Protein AF-A0A0C2XJ11-F1 (afdb_monomer_lite)

Sequence (261 aa):
MFVLVWTLRSESWTDGTLGTRPSSEWASGCLRVHFLDQLTPIWMLFREDESNPVFITCTKLDPNQKLKTRWEDFVDFGDSRPDLLLRKDPSLMLYAMMRAVIQDLRFTASQKHRDMTAAYNLAMSKPSQKSLQYFYELQQSLIRIKLDTTSLRDAATNLIIFVDGMQKEASIIGKEPLISDDTQYMLKDQIGLITLLFEELPEVTRQAEAVANLAFNSLSFNTNNLLRLLAVLTMASVPLTIATGVLGVNYFSGDVVTGAT

Secondary structure (DSSP, 8-state):
---------GGGS-SS---SS-EEEEE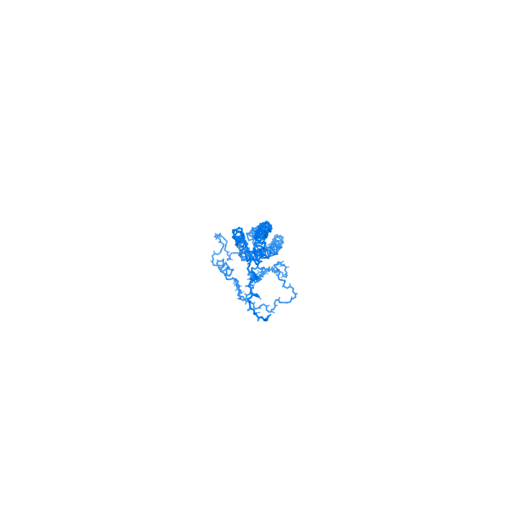TTEEEEEEEETTEEEEEEEE--SS--EEEEEE-SS--HHHHHHHHHHHHH--SSTT--TTT-TTHHHHHHHHHHHHHHHHHHHHHHHHHHHHHHHHHHS--HHHHHHHHHHHHHHHHHHHHHHHHHHHHHHHHHHHHHHHHHHHHHTPPPSS-HHHHHHHHHHHHHHHHHHHHHHHHHHHHHHHHHHHHHHHHHHHHHHHHHHHHHHHHHHHHHHHHHHHHS-S-SS-------

Structure (mmCIF, N/CA/C/O backbone):
data_AF-A0A0C2XJ11-F1
#
_entry.id   AF-A0A0C2XJ11-F1
#
loop_
_atom_site.group_PDB
_atom_site.id
_atom_site.type_symbol
_atom_site.label_atom_id
_atom_site.label_alt_id
_atom_site.label_comp_id
_atom_site.label_asym_id
_atom_site.label_entity_id
_atom_site.label_seq_id
_atom_site.pdbx_PDB_ins_code
_atom_site.Cartn_x
_atom_site.Cartn_y
_atom_site.Cartn_z
_atom_site.occupancy
_atom_site.B_iso_or_equiv
_atom_site.auth_seq_id
_atom_site.auth_comp_id
_atom_site.auth_asym_id
_atom_site.auth_atom_id
_atom_site.pdbx_PDB_model_num
ATOM 1 N N . MET A 1 1 ? -24.948 -10.980 19.504 1.00 31.66 1 MET A N 1
ATOM 2 C CA . MET A 1 1 ? -25.174 -11.684 18.215 1.00 31.66 1 MET A CA 1
ATOM 3 C C . MET A 1 1 ? -24.538 -10.828 17.132 1.00 31.66 1 MET A C 1
ATOM 5 O O . MET A 1 1 ? -25.002 -9.717 16.937 1.00 31.66 1 MET A O 1
ATOM 9 N N . PHE A 1 2 ? -23.440 -11.267 16.511 1.00 39.34 2 PHE A N 1
ATOM 10 C CA . PHE A 1 2 ? -22.738 -10.461 15.504 1.00 39.34 2 PHE A CA 1
ATOM 11 C C . PHE A 1 2 ? -23.373 -10.693 14.139 1.00 39.34 2 PHE A C 1
ATOM 13 O O . PHE A 1 2 ? -23.268 -11.785 13.584 1.00 39.34 2 PHE A O 1
ATOM 20 N N . VAL A 1 3 ? -24.080 -9.691 13.622 1.00 33.81 3 VAL A N 1
ATOM 21 C CA . VAL A 1 3 ? -24.628 -9.757 12.268 1.00 33.81 3 VAL A CA 1
ATOM 22 C C . VAL A 1 3 ? -23.559 -9.250 11.311 1.00 33.81 3 VAL A C 1
ATOM 24 O O . VAL A 1 3 ? -23.356 -8.050 11.156 1.00 33.81 3 VAL A O 1
ATOM 27 N N . LEU A 1 4 ? -22.869 -10.191 10.677 1.00 42.53 4 LEU A N 1
ATOM 28 C CA . LEU A 1 4 ? -21.951 -9.928 9.579 1.00 42.53 4 LEU A CA 1
ATOM 29 C C . LEU A 1 4 ? -22.802 -9.726 8.313 1.00 42.53 4 LEU A C 1
ATOM 31 O O . LEU A 1 4 ? -23.098 -10.679 7.595 1.00 42.53 4 LEU A O 1
ATOM 35 N N . VAL A 1 5 ? -23.299 -8.506 8.079 1.00 39.00 5 VAL A N 1
ATOM 36 C CA . VAL A 1 5 ? -24.048 -8.208 6.845 1.00 39.00 5 VAL A CA 1
ATOM 37 C C . VAL A 1 5 ? -23.057 -7.932 5.729 1.00 39.00 5 VAL A C 1
ATOM 39 O O . VAL A 1 5 ? -22.507 -6.842 5.612 1.00 39.00 5 VAL A O 1
ATOM 42 N N . TRP A 1 6 ? -22.850 -8.953 4.908 1.00 47.38 6 TRP A N 1
ATOM 43 C CA . TRP A 1 6 ? -22.088 -8.878 3.675 1.00 47.38 6 TRP A CA 1
ATOM 44 C C . TRP A 1 6 ? -22.954 -8.296 2.548 1.00 47.38 6 TRP A C 1
ATOM 46 O O . TRP A 1 6 ? -24.022 -8.821 2.235 1.00 47.38 6 TRP A O 1
ATOM 56 N N . THR A 1 7 ? -22.440 -7.254 1.885 1.00 40.09 7 THR A N 1
ATOM 57 C CA . THR A 1 7 ? -22.963 -6.630 0.648 1.00 40.09 7 THR A CA 1
ATOM 58 C C . THR A 1 7 ? -24.349 -5.975 0.741 1.00 40.09 7 THR A C 1
ATOM 60 O O . THR A 1 7 ? -25.361 -6.516 0.304 1.00 40.09 7 THR A O 1
ATOM 63 N N . LEU A 1 8 ? -24.376 -4.721 1.203 1.00 37.34 8 LEU A N 1
ATOM 64 C CA . LEU A 1 8 ? -25.447 -3.782 0.857 1.00 37.34 8 LEU A CA 1
ATOM 65 C C . LEU A 1 8 ? -25.101 -3.066 -0.455 1.00 37.34 8 LEU A C 1
ATOM 67 O O . LEU A 1 8 ? -24.022 -2.494 -0.607 1.00 37.34 8 LEU A O 1
ATOM 71 N N . ARG A 1 9 ? -26.037 -3.102 -1.408 1.00 40.06 9 ARG A N 1
ATOM 72 C CA . ARG A 1 9 ? -25.992 -2.342 -2.665 1.00 40.06 9 ARG A CA 1
ATOM 73 C C . ARG A 1 9 ? -25.842 -0.855 -2.314 1.00 40.06 9 ARG A C 1
ATOM 75 O O . ARG A 1 9 ? -26.703 -0.303 -1.637 1.00 40.06 9 ARG A O 1
ATOM 82 N N . SER A 1 10 ? -24.749 -0.217 -2.736 1.00 41.53 10 SER A N 1
ATOM 83 C CA . SER A 1 10 ? -24.335 1.122 -2.274 1.00 41.53 10 SER A CA 1
ATOM 84 C C . SER A 1 10 ? -25.201 2.291 -2.779 1.00 41.53 10 SER A C 1
ATOM 86 O O . SER A 1 10 ? -24.744 3.431 -2.765 1.00 41.53 10 SER A O 1
ATOM 88 N N . GLU A 1 11 ? -26.419 2.038 -3.259 1.00 39.28 11 GLU A N 1
ATOM 89 C CA . GLU A 1 11 ? -27.252 3.043 -3.937 1.00 39.28 11 GLU A CA 1
ATOM 90 C C . GLU A 1 11 ? -27.810 4.116 -2.982 1.00 39.28 11 GLU A C 1
ATOM 92 O O . GLU A 1 11 ? -28.222 5.169 -3.447 1.00 39.28 11 GLU A O 1
ATOM 97 N N . SER A 1 12 ? -27.782 3.904 -1.658 1.00 40.25 12 SER A N 1
ATOM 98 C CA . SER A 1 12 ? -28.344 4.848 -0.673 1.00 40.25 12 SER A CA 1
ATOM 99 C C . SER A 1 12 ? -27.316 5.584 0.197 1.00 40.25 12 SER A C 1
ATOM 101 O O . SER A 1 12 ? -27.707 6.359 1.061 1.00 40.25 12 SER A O 1
ATOM 103 N N . TRP A 1 13 ? -26.013 5.343 0.014 1.00 45.72 13 TRP A N 1
ATOM 104 C CA . TRP A 1 13 ? -24.952 6.030 0.774 1.00 45.72 13 TRP A CA 1
ATOM 105 C C . TRP A 1 13 ? -24.371 7.235 0.016 1.00 45.72 13 TRP A C 1
ATOM 107 O O . TRP A 1 13 ? -23.400 7.835 0.453 1.00 45.72 13 TRP A O 1
ATOM 117 N N . THR A 1 14 ? -24.942 7.607 -1.131 1.00 43.88 14 THR A N 1
ATOM 118 C CA . THR A 1 14 ? -24.385 8.614 -2.050 1.00 43.88 14 THR A CA 1
ATOM 119 C C . THR A 1 14 ? -24.869 10.045 -1.816 1.00 43.88 14 THR A C 1
ATOM 121 O O . THR A 1 14 ? -24.633 10.897 -2.672 1.00 43.88 14 THR A O 1
ATOM 124 N N . ASP A 1 15 ? -25.500 10.351 -0.681 1.00 39.84 15 ASP A N 1
ATOM 125 C CA . ASP A 1 15 ? -25.832 11.738 -0.344 1.00 39.84 15 ASP A CA 1
ATOM 126 C C . ASP A 1 15 ? -24.565 12.505 0.077 1.00 39.84 15 ASP A C 1
ATOM 128 O O . ASP A 1 15 ? -24.207 12.634 1.245 1.00 39.84 15 ASP A O 1
ATOM 132 N N . GLY A 1 16 ? -23.862 13.020 -0.934 1.00 40.09 16 GLY A N 1
ATOM 133 C CA . GLY A 1 16 ? -23.214 14.328 -0.872 1.00 40.09 16 GLY A CA 1
ATOM 134 C C . GLY A 1 16 ? -21.688 14.375 -0.862 1.00 40.09 16 GLY A C 1
ATOM 135 O O . GLY A 1 16 ? -21.137 15.256 -1.517 1.00 40.09 16 GLY A O 1
ATOM 136 N N . THR A 1 17 ? -20.973 13.496 -0.153 1.00 42.47 17 THR A N 1
ATOM 137 C CA . THR A 1 17 ? -19.532 13.747 0.118 1.00 42.47 17 THR A CA 1
ATOM 138 C C . THR A 1 17 ? -18.658 12.511 0.365 1.00 42.47 17 THR A C 1
ATOM 140 O O . THR A 1 17 ? -17.547 12.655 0.877 1.00 42.47 17 THR A O 1
ATOM 143 N N . LEU A 1 18 ? -19.086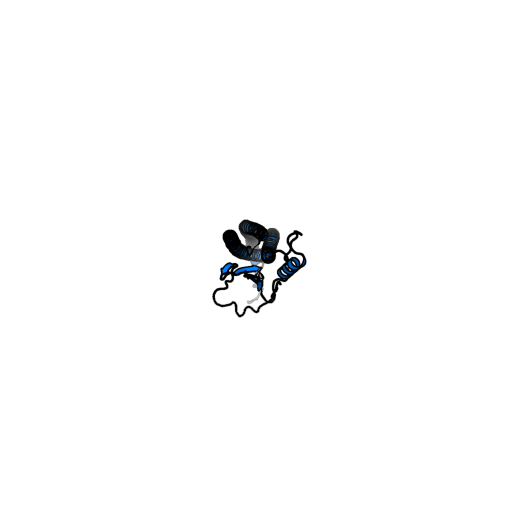 11.294 0.006 1.00 45.09 18 LEU A N 1
ATOM 144 C CA . LEU A 1 18 ? -18.277 10.088 0.244 1.00 45.09 18 LEU A CA 1
ATOM 145 C C . LEU A 1 18 ? -17.073 10.025 -0.707 1.00 45.09 18 LEU A C 1
ATOM 147 O O . LEU A 1 18 ? -17.123 9.535 -1.834 1.00 45.09 18 LEU A O 1
ATOM 151 N N . GLY A 1 19 ? -15.995 10.636 -0.217 1.00 52.53 19 GLY A N 1
ATOM 152 C CA . GLY A 1 19 ? -14.760 10.908 -0.918 1.00 52.53 19 GLY A CA 1
ATOM 153 C C . GLY A 1 19 ? -14.051 9.646 -1.378 1.00 52.53 19 GLY A C 1
ATOM 154 O O . GLY A 1 19 ? -13.981 8.638 -0.687 1.00 52.53 19 GLY A O 1
ATOM 155 N N . THR A 1 20 ? -13.407 9.756 -2.532 1.00 65.31 20 THR A N 1
ATOM 156 C CA . THR A 1 20 ? -12.492 8.762 -3.108 1.00 65.31 20 THR A CA 1
ATOM 157 C C . THR A 1 20 ? -11.235 8.511 -2.261 1.00 65.31 20 THR A C 1
ATOM 159 O O . THR A 1 20 ? -10.321 7.829 -2.717 1.00 65.31 20 THR A O 1
ATOM 162 N N . ARG A 1 21 ? -11.137 9.105 -1.066 1.00 77.88 21 ARG A N 1
ATOM 163 C CA . ARG A 1 21 ? -9.963 9.070 -0.195 1.00 77.88 21 ARG A CA 1
ATOM 164 C C . ARG A 1 21 ? -10.299 8.358 1.114 1.00 77.88 21 ARG A C 1
ATOM 166 O O . ARG A 1 21 ? -11.391 8.578 1.640 1.00 77.88 21 ARG A O 1
ATOM 173 N N . PRO A 1 22 ? -9.368 7.552 1.648 1.00 86.12 22 PRO A N 1
ATOM 174 C CA . PRO A 1 22 ? -9.466 7.044 3.003 1.00 86.12 22 PRO A CA 1
ATOM 175 C C . PRO A 1 22 ? -9.772 8.157 4.013 1.00 86.12 22 PRO A C 1
ATOM 177 O O . PRO A 1 22 ? -9.181 9.236 3.949 1.00 86.12 22 PRO A O 1
ATOM 180 N N . SER A 1 23 ? -10.694 7.900 4.932 1.00 88.88 23 SER A N 1
ATOM 181 C CA . SER A 1 23 ? -11.091 8.825 5.990 1.00 88.88 23 SER A CA 1
ATOM 182 C C . SER A 1 23 ? -11.624 8.068 7.203 1.00 88.88 23 SER A C 1
ATOM 184 O O . SER A 1 23 ? -12.035 6.914 7.121 1.00 88.88 23 SER A O 1
ATOM 186 N N . SER A 1 24 ? -11.629 8.732 8.349 1.00 89.00 24 SER A N 1
ATOM 187 C CA . SER A 1 24 ? -12.303 8.263 9.555 1.00 89.00 24 SER A CA 1
ATOM 188 C C . SER A 1 24 ? -13.081 9.433 10.133 1.00 89.00 24 SER A C 1
ATOM 190 O O . SER A 1 24 ? -12.542 10.539 10.200 1.00 89.00 24 SER A O 1
ATOM 192 N N . GLU A 1 25 ? -14.315 9.201 10.554 1.00 88.69 25 GLU A N 1
ATOM 193 C CA . GLU A 1 25 ? -15.166 10.205 11.179 1.00 88.69 25 GLU A CA 1
ATOM 194 C C . GLU A 1 25 ? -15.918 9.596 12.365 1.00 88.69 25 GLU A C 1
ATOM 196 O O . GLU A 1 25 ? -16.345 8.439 12.333 1.00 88.69 25 GLU A O 1
ATOM 201 N N . TRP A 1 26 ? -16.087 10.390 13.417 1.00 83.94 26 TRP A N 1
ATOM 202 C CA . TRP A 1 26 ? -16.996 10.080 14.512 1.00 83.94 26 TRP A CA 1
ATOM 203 C C . TRP A 1 26 ? -18.251 10.932 14.348 1.00 83.94 26 TRP A C 1
ATOM 205 O O . TRP A 1 26 ? -18.180 12.161 14.394 1.00 83.94 26 TRP A O 1
ATOM 215 N N . ALA A 1 27 ? -19.396 10.292 14.118 1.00 82.94 27 ALA A N 1
ATOM 216 C CA . ALA A 1 27 ? -20.655 10.986 13.876 1.00 82.94 27 ALA A CA 1
ATOM 217 C C . ALA A 1 27 ? -21.833 10.205 14.464 1.00 82.94 27 ALA A C 1
ATOM 219 O O . ALA A 1 27 ? -21.989 9.011 14.211 1.00 82.94 27 ALA A O 1
ATOM 220 N N . SER A 1 28 ? -22.693 10.895 15.219 1.00 80.50 28 SER A N 1
ATOM 221 C CA . SER A 1 28 ? -23.949 10.337 15.749 1.00 80.50 28 SER A CA 1
ATOM 222 C C . SER A 1 28 ? -23.766 9.042 16.564 1.00 80.50 28 SER A C 1
ATOM 224 O O . SER A 1 28 ? -24.539 8.099 16.405 1.00 80.50 28 SER A O 1
ATOM 226 N N . GLY A 1 29 ? -22.721 8.972 17.399 1.00 78.56 29 GLY A N 1
ATOM 227 C CA . GLY A 1 29 ? -22.408 7.781 18.209 1.00 78.56 29 GLY A CA 1
ATOM 228 C C . GLY A 1 29 ? -21.921 6.576 17.394 1.00 78.56 29 GLY A C 1
ATOM 229 O O . GLY A 1 29 ? -21.967 5.440 17.862 1.00 78.56 29 GLY A O 1
ATOM 230 N N . CYS A 1 30 ? -21.509 6.806 16.145 1.00 84.06 30 CYS A N 1
ATOM 231 C CA . CYS A 1 30 ? -20.959 5.790 15.262 1.00 84.06 30 CYS A CA 1
ATOM 232 C C . CYS A 1 30 ? -19.562 6.204 14.805 1.00 84.06 30 CYS A C 1
ATOM 234 O O . CYS A 1 30 ? -19.360 7.312 14.297 1.00 84.06 30 CYS A O 1
ATOM 236 N N . LEU A 1 31 ? -18.622 5.269 14.897 1.00 87.25 31 LEU A N 1
ATOM 237 C CA . LEU A 1 31 ? -17.345 5.363 14.215 1.00 87.25 31 LEU A CA 1
ATOM 238 C C . LEU A 1 31 ? -17.537 4.902 12.773 1.00 87.25 31 LEU A C 1
ATOM 240 O O . LEU A 1 31 ? -17.925 3.761 12.521 1.00 87.25 31 LEU A O 1
ATOM 244 N N . ARG A 1 32 ? -17.255 5.781 11.819 1.00 89.56 32 ARG A N 1
ATOM 245 C CA . ARG A 1 32 ? -17.289 5.460 10.394 1.00 89.56 32 ARG A CA 1
ATOM 246 C C . ARG A 1 32 ? -15.876 5.545 9.853 1.00 89.56 32 ARG A C 1
ATOM 248 O O . ARG A 1 32 ? -15.188 6.550 10.019 1.00 89.56 32 ARG A O 1
ATOM 255 N N . VAL A 1 33 ? -15.438 4.479 9.208 1.00 88.94 33 VAL A N 1
ATOM 256 C CA . VAL A 1 33 ? -14.100 4.366 8.643 1.00 88.94 33 VAL A CA 1
ATOM 257 C C . VAL A 1 33 ? -14.235 3.980 7.184 1.00 88.94 33 VAL A C 1
ATOM 259 O O . VAL A 1 33 ? -14.909 3.014 6.841 1.00 88.94 33 VAL A O 1
ATOM 262 N N . HIS A 1 34 ? -13.589 4.743 6.320 1.00 89.56 34 HIS A N 1
ATOM 263 C CA . HIS A 1 34 ? -13.481 4.472 4.903 1.00 89.56 34 HIS A CA 1
ATOM 264 C C . HIS A 1 34 ? -12.013 4.234 4.571 1.00 89.56 34 HIS A C 1
ATOM 266 O O . HIS A 1 34 ? -11.185 5.122 4.753 1.00 89.56 34 HIS A O 1
ATOM 272 N N . PHE A 1 35 ? -11.684 3.049 4.069 1.00 89.00 35 PHE A N 1
ATOM 273 C CA . PHE A 1 35 ? -10.351 2.705 3.581 1.00 89.00 35 PHE A CA 1
ATOM 274 C C . PHE A 1 35 ? -10.404 2.271 2.118 1.00 89.00 35 PHE A C 1
ATOM 276 O O . PHE A 1 35 ? -11.462 1.971 1.567 1.00 89.00 35 PHE A O 1
ATOM 283 N N . LEU A 1 36 ? -9.230 2.238 1.493 1.00 86.44 36 LEU A N 1
ATOM 284 C CA . LEU A 1 36 ? -9.054 1.801 0.117 1.00 86.44 36 LEU A CA 1
ATOM 285 C C . LEU A 1 36 ? -7.985 0.704 0.076 1.00 86.44 36 LEU A C 1
ATOM 287 O O . LEU A 1 36 ? -6.849 0.950 0.475 1.00 86.44 36 LEU A O 1
ATOM 291 N N . ASP A 1 37 ? -8.332 -0.474 -0.441 1.00 83.19 37 ASP A N 1
ATOM 292 C CA . ASP A 1 37 ? -7.368 -1.525 -0.791 1.00 83.19 37 ASP A CA 1
ATOM 293 C C . ASP A 1 37 ? -7.301 -1.680 -2.310 1.00 83.19 37 ASP A C 1
ATOM 295 O O . ASP A 1 37 ? -8.217 -2.223 -2.925 1.00 83.19 37 ASP A O 1
ATOM 299 N N . GLN A 1 38 ? -6.231 -1.180 -2.933 1.00 77.12 38 GLN A N 1
ATOM 300 C CA . GLN A 1 38 ? -5.970 -1.360 -4.371 1.00 77.12 38 GLN A CA 1
ATOM 301 C C . GLN A 1 38 ? -7.190 -1.045 -5.262 1.00 77.12 38 GLN A C 1
ATOM 303 O O . GLN A 1 38 ? -7.506 -1.797 -6.180 1.00 77.12 38 GLN A O 1
ATOM 308 N N . LEU A 1 39 ? -7.869 0.084 -5.004 1.00 78.44 39 LEU A N 1
ATOM 309 C CA . LEU A 1 39 ? -9.120 0.534 -5.656 1.00 78.44 39 LEU A CA 1
ATOM 310 C C . LEU A 1 39 ? -10.415 -0.132 -5.201 1.00 78.44 39 LEU A C 1
ATOM 312 O O . LEU A 1 39 ? -11.482 0.223 -5.703 1.00 78.44 39 LEU A O 1
ATOM 316 N N . THR A 1 40 ? -10.346 -1.049 -4.248 1.00 82.88 40 THR A N 1
ATOM 317 C CA . THR A 1 40 ? -11.520 -1.586 -3.568 1.00 82.88 40 THR A CA 1
ATOM 318 C C . THR A 1 40 ? -11.844 -0.671 -2.390 1.00 82.88 40 THR A C 1
ATOM 320 O O . THR A 1 40 ? -11.084 -0.652 -1.418 1.00 82.88 40 THR A O 1
ATOM 323 N N . PRO A 1 41 ? -12.929 0.120 -2.452 1.00 84.75 41 PRO A N 1
ATOM 324 C CA . PRO A 1 41 ? -13.372 0.882 -1.300 1.00 84.75 41 PRO A CA 1
ATOM 325 C C . PRO A 1 41 ? -13.965 -0.059 -0.251 1.00 84.75 41 PRO A C 1
ATOM 327 O O . PRO A 1 41 ? -14.655 -1.037 -0.566 1.00 84.75 41 PRO A O 1
ATOM 330 N N . ILE A 1 42 ? -13.659 0.244 1.002 1.00 86.94 42 ILE A N 1
ATOM 331 C CA . ILE A 1 42 ? -14.083 -0.510 2.172 1.00 86.94 42 ILE A CA 1
ATOM 332 C C . ILE A 1 42 ? -14.661 0.496 3.152 1.00 86.94 42 ILE A C 1
ATOM 334 O O . ILE A 1 42 ? -13.960 1.400 3.605 1.00 86.94 42 ILE A O 1
ATOM 338 N N . TRP A 1 43 ? -15.928 0.321 3.496 1.00 87.38 43 TRP A N 1
ATOM 339 C CA . TRP A 1 43 ? -16.601 1.119 4.508 1.00 87.38 43 TRP A CA 1
ATOM 340 C C . TRP A 1 43 ? -16.870 0.248 5.720 1.00 87.38 43 TRP A C 1
ATOM 342 O O . TRP A 1 43 ? -17.415 -0.847 5.601 1.00 87.38 43 TRP A O 1
ATOM 352 N N . MET A 1 44 ? -16.490 0.742 6.885 1.00 88.19 44 MET A N 1
ATOM 353 C CA . MET A 1 44 ? -16.722 0.113 8.172 1.00 88.19 44 MET A CA 1
ATOM 354 C C . MET A 1 44 ? -17.518 1.087 9.025 1.00 88.19 44 MET A C 1
ATOM 356 O O . MET A 1 44 ? -17.165 2.261 9.141 1.00 88.19 44 MET A O 1
ATOM 360 N N . LEU A 1 45 ? -18.598 0.601 9.614 1.00 86.06 45 LEU A N 1
ATOM 361 C CA . LEU A 1 45 ? -19.397 1.344 10.570 1.00 86.06 45 LEU A CA 1
ATOM 362 C C . LEU A 1 45 ? -19.422 0.550 11.864 1.00 86.06 45 LEU A C 1
ATOM 364 O O . LEU A 1 45 ? -19.890 -0.587 11.891 1.00 86.06 45 LEU A O 1
ATOM 368 N N . PHE A 1 46 ? -18.918 1.161 12.927 1.00 85.06 46 PHE A N 1
ATOM 369 C CA . PHE A 1 46 ? -18.928 0.590 14.258 1.00 85.06 46 PHE A CA 1
ATOM 370 C C . PHE A 1 46 ? -19.788 1.462 15.161 1.00 85.06 46 PHE A C 1
ATOM 372 O O . PHE A 1 46 ? -19.452 2.613 15.446 1.00 85.06 46 PHE A O 1
ATOM 379 N N . ARG A 1 47 ? -20.951 0.931 15.534 1.00 83.44 47 ARG A N 1
ATOM 380 C CA . ARG A 1 47 ? -21.938 1.635 16.347 1.00 83.44 47 ARG A CA 1
ATOM 381 C C . ARG A 1 47 ? -21.919 1.099 17.765 1.00 83.44 47 ARG A C 1
ATOM 383 O O . ARG A 1 47 ? -22.019 -0.111 17.980 1.00 83.44 47 ARG A O 1
ATOM 390 N N . GLU A 1 48 ? -21.871 2.030 18.704 1.00 69.12 48 GLU A N 1
ATOM 391 C CA . GLU A 1 48 ? -22.140 1.755 20.103 1.00 69.12 48 GLU A CA 1
ATOM 392 C C . GLU A 1 48 ? -23.662 1.672 20.295 1.00 69.12 48 GLU A C 1
ATOM 394 O O . GLU A 1 48 ? -24.386 2.642 20.063 1.00 69.12 48 GLU A O 1
ATOM 399 N N . ASP A 1 49 ? -24.162 0.492 20.650 1.00 68.31 49 ASP A N 1
ATOM 400 C CA . ASP A 1 49 ? -25.538 0.301 21.109 1.00 68.31 49 ASP A CA 1
ATOM 401 C C . ASP A 1 49 ? -25.481 -0.270 22.527 1.00 68.31 49 ASP A C 1
ATOM 403 O O . ASP A 1 49 ? -24.610 -1.089 22.827 1.00 68.31 49 ASP A O 1
ATOM 407 N N . GLU A 1 50 ? -26.390 0.160 23.403 1.00 59.75 50 GLU A N 1
ATOM 408 C CA . GLU A 1 50 ? -26.340 -0.078 24.857 1.00 59.75 50 GLU A CA 1
ATOM 409 C C . GLU A 1 50 ? -26.389 -1.566 25.243 1.00 59.75 50 GLU A C 1
ATOM 411 O O . GLU A 1 50 ? -26.102 -1.922 26.383 1.00 59.75 50 GLU A O 1
ATOM 416 N N . SER A 1 51 ? -26.742 -2.447 24.303 1.00 62.12 51 SER A N 1
ATOM 417 C CA . SER A 1 51 ? -26.913 -3.881 24.556 1.00 62.12 51 SER A CA 1
ATOM 418 C C . SER A 1 51 ? -26.191 -4.814 23.577 1.00 62.12 51 SER A C 1
ATOM 420 O O . SER A 1 51 ? -25.986 -5.977 23.922 1.00 62.12 51 SER A O 1
ATOM 422 N N . ASN A 1 52 ? -25.782 -4.359 22.384 1.00 67.56 52 ASN A N 1
ATOM 423 C CA . ASN A 1 52 ? -24.997 -5.161 21.434 1.00 67.56 52 ASN A CA 1
ATOM 424 C C . ASN A 1 52 ? -24.206 -4.262 20.462 1.00 67.56 52 ASN A C 1
ATOM 426 O O . ASN A 1 52 ? -24.823 -3.657 19.586 1.00 67.56 52 ASN A O 1
ATOM 430 N N . PRO A 1 53 ? -22.863 -4.218 20.517 1.00 72.38 53 PRO A N 1
ATOM 431 C CA . PRO A 1 53 ? -22.084 -3.479 19.528 1.00 72.38 53 PRO A CA 1
ATOM 432 C C . PRO A 1 53 ? -22.306 -4.058 18.123 1.00 72.38 53 PRO A C 1
ATOM 434 O O . PRO A 1 53 ? -22.216 -5.273 17.913 1.00 72.38 53 PRO A O 1
ATOM 437 N N . VAL A 1 54 ? -22.593 -3.187 17.151 1.00 79.12 54 VAL A N 1
ATOM 438 C CA . VAL A 1 54 ? -22.833 -3.581 15.754 1.00 79.12 54 VAL A CA 1
ATOM 439 C C . VAL A 1 54 ? -21.674 -3.106 14.892 1.00 79.12 54 VAL A C 1
ATOM 441 O O . VAL A 1 54 ? -21.398 -1.909 14.806 1.00 79.12 54 VAL A O 1
ATOM 444 N N . PHE A 1 55 ? -21.021 -4.056 14.226 1.00 82.81 55 PHE A N 1
ATOM 445 C CA . PHE A 1 55 ? -19.961 -3.802 13.259 1.00 82.81 55 PHE A CA 1
ATOM 446 C C . PHE A 1 55 ? -20.453 -4.179 11.859 1.00 82.81 55 PHE A C 1
ATOM 448 O O . PHE A 1 55 ? -20.714 -5.349 11.581 1.00 82.81 55 PHE A O 1
ATOM 455 N N . ILE A 1 56 ? -20.616 -3.182 10.993 1.00 83.69 56 ILE A N 1
ATOM 456 C CA . ILE A 1 56 ? -21.099 -3.343 9.620 1.00 83.69 56 ILE A CA 1
ATOM 457 C C . ILE A 1 56 ? -19.952 -3.058 8.672 1.00 83.69 56 ILE A C 1
ATOM 459 O O . ILE A 1 56 ? -19.277 -2.036 8.807 1.00 83.69 56 ILE A O 1
ATOM 463 N N . THR A 1 57 ? -19.780 -3.919 7.672 1.00 82.56 57 THR A N 1
ATOM 464 C CA . THR A 1 57 ? -18.833 -3.675 6.591 1.00 82.56 57 THR A CA 1
ATOM 465 C C . THR A 1 57 ? -19.490 -3.721 5.235 1.00 82.56 57 THR A C 1
ATOM 467 O O . THR A 1 57 ? -20.253 -4.622 4.900 1.00 82.56 57 THR A O 1
ATOM 470 N N . CYS A 1 58 ? -19.162 -2.721 4.432 1.00 82.38 58 CYS A N 1
ATOM 471 C CA . CYS A 1 58 ? -19.593 -2.616 3.057 1.00 82.38 58 CYS A CA 1
ATOM 472 C C . CYS A 1 58 ? -18.351 -2.581 2.174 1.00 82.38 58 CYS A C 1
ATOM 474 O O . CYS A 1 58 ? -17.358 -1.917 2.469 1.00 82.38 58 CYS A O 1
ATOM 476 N N . THR A 1 59 ? -18.416 -3.291 1.062 1.00 81.44 59 THR A N 1
ATOM 477 C CA . THR A 1 59 ? -17.387 -3.290 0.029 1.00 81.44 59 THR A CA 1
ATOM 478 C C . THR A 1 59 ? -18.071 -3.393 -1.331 1.00 81.44 59 THR A C 1
ATOM 480 O O . THR A 1 59 ? -19.296 -3.523 -1.419 1.00 81.44 59 THR A O 1
ATOM 483 N N . LYS A 1 60 ? -17.295 -3.278 -2.407 1.00 78.56 60 LYS A N 1
ATOM 484 C CA . LYS A 1 60 ? -17.785 -3.516 -3.764 1.00 78.56 60 LYS A CA 1
ATOM 485 C C . LYS A 1 60 ? -18.249 -4.975 -3.904 1.00 78.56 60 LYS A C 1
ATOM 487 O O . LYS A 1 60 ? -17.783 -5.838 -3.174 1.00 78.56 60 LYS A O 1
ATOM 492 N N . LEU A 1 61 ? -19.144 -5.237 -4.863 1.00 66.69 61 LEU A N 1
ATOM 493 C CA . LEU A 1 61 ? -19.723 -6.566 -5.117 1.00 66.69 61 LEU A CA 1
ATOM 494 C C . LEU A 1 61 ? -18.656 -7.671 -5.269 1.00 66.69 61 LEU A C 1
ATOM 496 O O . LEU A 1 61 ? -18.847 -8.768 -4.759 1.00 66.69 61 LEU A O 1
ATOM 500 N N . ASP A 1 62 ? -17.525 -7.337 -5.898 1.00 72.00 62 ASP A N 1
ATOM 501 C CA . ASP A 1 62 ? -16.362 -8.212 -6.056 1.00 72.00 62 ASP A CA 1
ATOM 502 C C . ASP A 1 62 ? -15.139 -7.581 -5.367 1.00 72.00 62 ASP A C 1
ATOM 504 O O . ASP A 1 62 ? -14.392 -6.826 -6.005 1.00 72.00 62 ASP A O 1
ATOM 508 N N . PRO A 1 63 ? -14.939 -7.813 -4.057 1.00 75.88 63 PRO A N 1
ATOM 509 C CA . PRO A 1 63 ? -13.736 -7.362 -3.376 1.00 75.88 63 PRO A CA 1
ATOM 510 C C . PRO A 1 63 ? -12.518 -8.156 -3.857 1.00 75.88 63 PRO A C 1
ATOM 512 O O . PRO A 1 63 ? -12.630 -9.283 -4.343 1.00 75.88 63 PRO A O 1
ATOM 515 N N . ASN A 1 64 ? -11.329 -7.582 -3.673 1.00 79.00 64 ASN A N 1
ATOM 516 C CA . ASN A 1 64 ? -10.064 -8.282 -3.879 1.00 79.00 64 ASN A CA 1
ATOM 517 C C . ASN A 1 64 ? -10.087 -9.649 -3.164 1.00 79.00 64 ASN A C 1
ATOM 519 O O . ASN A 1 64 ? -10.258 -9.722 -1.947 1.00 79.00 64 ASN A O 1
ATOM 523 N N . GLN A 1 65 ? -9.912 -10.742 -3.913 1.00 82.94 65 GLN A N 1
ATOM 524 C CA . GLN A 1 65 ? -10.027 -12.099 -3.371 1.00 82.94 65 GLN A CA 1
ATOM 525 C C . GLN A 1 65 ? -9.026 -12.353 -2.235 1.00 82.94 65 GLN A C 1
ATOM 527 O O . GLN A 1 65 ? -9.356 -13.040 -1.275 1.00 82.94 65 GLN A O 1
ATOM 532 N N . LYS A 1 66 ? -7.834 -11.744 -2.296 1.00 84.44 66 LYS A N 1
ATOM 533 C CA . LYS A 1 66 ? -6.829 -11.846 -1.226 1.00 84.44 66 LYS A CA 1
ATOM 534 C C . LYS A 1 66 ? -7.303 -11.185 0.064 1.00 84.44 66 LYS A C 1
ATOM 536 O O . LYS A 1 66 ? -7.127 -11.756 1.137 1.00 84.44 66 LYS A O 1
ATOM 541 N N . LEU A 1 67 ? -7.917 -10.010 -0.058 1.00 83.44 67 LEU A N 1
ATOM 542 C CA . LEU A 1 67 ? -8.489 -9.275 1.063 1.00 83.44 67 LEU A CA 1
ATOM 543 C C . LEU A 1 67 ? -9.623 -10.083 1.704 1.00 83.44 67 LEU A C 1
ATOM 545 O O . LEU A 1 67 ? -9.631 -10.267 2.917 1.00 83.44 67 LEU A O 1
ATOM 549 N N . LYS A 1 68 ? -10.525 -10.624 0.873 1.00 83.62 68 LYS A N 1
ATOM 550 C CA . LYS A 1 68 ? -11.625 -11.489 1.312 1.00 83.62 68 LYS A CA 1
ATOM 551 C C . LYS A 1 68 ? -11.110 -12.682 2.117 1.00 83.62 68 LYS A C 1
ATOM 553 O O . LYS A 1 68 ? -11.530 -12.856 3.255 1.00 83.62 68 LYS A O 1
ATOM 558 N N . THR A 1 69 ? -10.175 -13.452 1.556 1.00 85.81 69 THR A N 1
ATOM 559 C CA . THR A 1 69 ? -9.619 -14.634 2.226 1.00 85.81 69 THR A CA 1
ATOM 560 C C . THR A 1 69 ? -8.958 -14.269 3.550 1.00 85.81 69 THR A C 1
ATOM 562 O O . THR A 1 69 ? -9.206 -14.935 4.540 1.00 85.81 69 THR A O 1
ATOM 565 N N . ARG A 1 70 ? -8.201 -13.166 3.628 1.00 84.25 70 ARG A N 1
ATOM 566 C CA . ARG A 1 70 ? -7.597 -12.738 4.902 1.00 84.25 70 ARG A CA 1
ATOM 567 C C . ARG A 1 70 ? -8.619 -12.369 5.970 1.00 84.25 70 ARG A C 1
ATOM 569 O O . ARG A 1 70 ? -8.353 -12.561 7.152 1.00 84.25 70 ARG A O 1
ATOM 576 N N . TRP A 1 71 ? -9.748 -11.787 5.578 1.00 85.56 71 TRP A N 1
ATOM 577 C CA . TRP A 1 71 ? -10.813 -11.463 6.522 1.00 85.56 71 TRP A CA 1
ATOM 578 C C . TRP A 1 71 ? -11.538 -12.716 6.997 1.00 85.56 71 TRP A C 1
ATOM 580 O O . TRP A 1 71 ? -11.785 -12.838 8.191 1.00 85.56 71 TRP A O 1
ATOM 590 N N . GLU A 1 72 ? -11.835 -13.645 6.088 1.00 84.06 72 GLU A N 1
ATOM 591 C CA . GLU A 1 72 ? -12.417 -14.950 6.422 1.00 84.06 72 GLU A CA 1
ATOM 592 C C . GLU A 1 72 ? -11.480 -15.741 7.346 1.00 84.06 72 GLU A C 1
ATOM 594 O O . GLU A 1 72 ? -11.900 -16.165 8.418 1.00 84.06 72 GLU A O 1
ATOM 599 N N . ASP A 1 73 ? -10.186 -15.802 7.021 1.00 84.00 73 ASP A N 1
ATOM 600 C CA . ASP A 1 73 ? -9.167 -16.437 7.858 1.00 84.00 73 ASP A CA 1
ATOM 601 C C . ASP A 1 73 ? -9.106 -15.802 9.256 1.00 84.00 73 ASP A C 1
ATOM 603 O O . ASP A 1 73 ? -8.990 -16.506 10.257 1.00 84.00 73 ASP A O 1
ATOM 607 N N . PHE A 1 74 ? -9.206 -14.473 9.361 1.00 84.44 74 PHE A N 1
ATOM 608 C CA . PHE A 1 74 ? -9.216 -13.808 10.665 1.00 84.44 74 PHE A CA 1
ATOM 609 C C . PHE A 1 74 ? -10.499 -14.095 11.456 1.00 84.44 74 PHE A C 1
ATOM 611 O O . PHE A 1 74 ? -10.450 -14.225 12.677 1.00 84.44 74 PHE A O 1
ATOM 618 N N . VAL A 1 75 ? -11.648 -14.205 10.785 1.00 82.12 75 VAL A N 1
ATOM 619 C CA . VAL A 1 75 ? -12.916 -14.586 11.425 1.00 82.12 75 VAL A CA 1
ATOM 620 C C . VAL A 1 75 ? -12.844 -16.015 11.967 1.00 82.12 75 VAL A C 1
ATOM 622 O O . VAL A 1 75 ? -13.293 -16.259 13.089 1.00 82.12 75 VAL A O 1
ATOM 625 N N . ASP A 1 76 ? -12.260 -16.930 11.195 1.00 78.88 76 ASP A N 1
ATOM 626 C CA . ASP A 1 76 ? -12.222 -18.358 11.510 1.00 78.88 76 ASP A CA 1
ATOM 627 C C . ASP A 1 76 ? -11.128 -18.716 12.524 1.00 78.88 76 ASP A C 1
ATOM 629 O O . ASP A 1 76 ? -11.366 -19.502 13.446 1.00 78.88 76 ASP A O 1
ATOM 633 N N . PHE A 1 77 ? -9.936 -18.129 12.384 1.00 77.75 77 PHE A N 1
ATOM 634 C CA . PHE A 1 77 ? -8.753 -18.486 13.174 1.00 77.75 77 PHE A CA 1
ATOM 635 C C . PHE A 1 77 ? -8.347 -17.428 14.206 1.00 77.75 77 PHE A C 1
ATOM 637 O O . PHE A 1 77 ? -7.575 -17.739 15.114 1.00 77.75 77 PHE A O 1
ATOM 644 N N . GLY A 1 78 ? -8.879 -16.207 14.118 1.00 76.50 78 GLY A N 1
ATOM 645 C CA . GLY A 1 78 ? -8.494 -15.094 14.986 1.00 76.50 78 GLY A CA 1
ATOM 646 C C . GLY A 1 78 ? -7.097 -14.547 14.685 1.00 76.50 78 GLY A C 1
ATOM 647 O O . GLY A 1 78 ? -6.527 -14.752 13.611 1.00 76.50 78 GLY A O 1
ATOM 648 N N . ASP A 1 79 ? -6.535 -13.814 15.648 1.00 76.56 79 ASP A N 1
ATOM 649 C CA . ASP A 1 79 ? -5.131 -13.403 15.587 1.00 76.56 79 ASP A CA 1
ATOM 650 C C . ASP A 1 79 ? -4.218 -14.560 16.024 1.00 76.56 79 ASP A C 1
ATOM 652 O O . ASP A 1 79 ? -4.625 -15.462 16.751 1.00 76.56 79 ASP A O 1
ATOM 656 N N . SER A 1 80 ? -2.932 -14.501 15.676 1.00 75.69 80 SER A N 1
ATOM 657 C CA . SER A 1 80 ? -1.930 -15.489 16.115 1.00 75.69 80 SER A CA 1
ATOM 658 C C . SER A 1 80 ? -1.750 -15.565 17.642 1.00 75.69 80 SER A C 1
ATOM 660 O O . SER A 1 80 ? -1.011 -16.413 18.139 1.00 75.69 80 SER A O 1
ATOM 662 N N . ARG A 1 81 ? -2.384 -14.655 18.389 1.00 78.81 81 ARG A N 1
ATOM 663 C CA . ARG A 1 81 ? -2.386 -14.598 19.850 1.00 78.81 81 ARG A CA 1
ATOM 664 C C . ARG A 1 81 ? -3.638 -15.315 20.376 1.00 78.81 81 ARG A C 1
ATOM 666 O O . ARG A 1 81 ? -4.737 -14.811 20.159 1.00 78.81 81 ARG A O 1
ATOM 673 N N . PRO A 1 82 ? -3.494 -16.440 21.099 1.00 72.69 82 PRO A N 1
ATOM 674 C CA . PRO A 1 82 ? -4.621 -17.298 21.482 1.00 72.69 82 PRO A CA 1
ATOM 675 C C . PRO A 1 82 ? -5.614 -16.629 22.445 1.00 72.69 82 PRO A C 1
ATOM 677 O O . PRO A 1 82 ? -6.772 -17.036 22.522 1.00 72.69 82 PRO A O 1
ATOM 680 N N . ASP A 1 83 ? -5.180 -15.592 23.163 1.00 75.50 83 ASP A N 1
ATOM 681 C CA . ASP A 1 83 ? -6.009 -14.886 24.143 1.00 75.50 83 ASP A CA 1
ATOM 682 C C . ASP A 1 83 ? -6.993 -13.895 23.496 1.00 75.50 83 ASP A C 1
ATOM 684 O O . ASP A 1 83 ? -8.018 -13.553 24.098 1.00 75.50 83 ASP A O 1
ATOM 688 N N . LEU A 1 84 ? -6.720 -13.484 22.250 1.00 74.81 84 LEU A N 1
ATOM 689 C CA . LEU A 1 84 ? -7.483 -12.489 21.502 1.00 74.81 84 LEU A CA 1
ATOM 690 C C . LEU A 1 84 ? -8.534 -13.163 20.624 1.00 74.81 84 LEU A C 1
ATOM 692 O O . LEU A 1 84 ? -8.311 -13.491 19.459 1.00 74.81 84 LEU A O 1
ATOM 696 N N . LEU A 1 85 ? -9.713 -13.363 21.205 1.00 75.50 85 LEU A N 1
ATOM 697 C CA . LEU A 1 85 ? -10.853 -13.948 20.512 1.00 75.50 85 LEU A CA 1
ATOM 698 C C . LEU A 1 85 ? -11.839 -12.853 20.105 1.00 75.50 85 LEU A C 1
ATOM 700 O O . LEU A 1 85 ? -12.336 -12.123 20.960 1.00 75.50 85 LEU A O 1
ATOM 704 N N . LEU A 1 86 ? -12.237 -12.839 18.831 1.00 77.94 86 LEU A N 1
ATOM 705 C CA . LEU A 1 86 ? -13.312 -11.984 18.297 1.00 77.94 86 LEU A CA 1
ATOM 706 C C . LEU A 1 86 ? -14.617 -12.060 19.106 1.00 77.94 86 LEU A C 1
ATOM 708 O O . LEU A 1 86 ? -15.375 -11.100 19.177 1.00 77.94 86 LEU A O 1
ATOM 712 N N . ARG A 1 87 ? -14.891 -13.215 19.727 1.00 73.81 87 ARG A N 1
ATOM 713 C CA . ARG A 1 87 ? -16.067 -13.407 20.591 1.00 73.81 87 ARG A CA 1
ATOM 714 C C . ARG A 1 87 ? -16.009 -12.591 21.884 1.00 73.81 87 ARG A C 1
ATOM 716 O O . ARG A 1 87 ? -17.063 -12.331 22.451 1.00 73.81 87 ARG A O 1
ATOM 723 N N . LYS A 1 88 ? -14.805 -12.272 22.367 1.00 77.44 88 LYS A N 1
ATOM 724 C CA . LYS A 1 88 ? -14.579 -11.486 23.586 1.00 77.44 88 LYS A CA 1
ATOM 725 C C . LYS A 1 88 ? -14.524 -9.995 23.278 1.00 77.44 88 LYS A C 1
ATOM 727 O O . LYS A 1 88 ? -15.083 -9.219 24.035 1.00 77.44 88 LYS A O 1
ATOM 732 N N . ASP A 1 89 ? -13.886 -9.625 22.170 1.00 80.75 89 ASP A N 1
ATOM 733 C CA . ASP A 1 89 ? -13.742 -8.234 21.760 1.00 80.75 89 ASP A CA 1
ATOM 734 C C . ASP A 1 89 ? -14.051 -8.063 20.260 1.00 80.75 89 ASP A C 1
ATOM 736 O O . ASP A 1 89 ? -13.253 -8.471 19.409 1.00 80.75 89 ASP A O 1
ATOM 740 N N . PRO A 1 90 ? -15.190 -7.444 19.903 1.00 80.56 90 PRO A N 1
ATOM 741 C CA . PRO A 1 90 ? -15.540 -7.197 18.510 1.00 80.56 90 PRO A CA 1
ATOM 742 C C . PRO A 1 90 ? -14.720 -6.089 17.855 1.00 80.56 90 PRO A C 1
ATOM 744 O O . PRO A 1 90 ? -14.636 -6.048 16.625 1.00 80.56 90 PRO A O 1
ATOM 747 N N . SER A 1 91 ? -14.089 -5.210 18.639 1.00 86.44 91 SER A N 1
ATOM 748 C CA . SER A 1 91 ? -13.230 -4.159 18.093 1.00 86.44 91 SER A CA 1
ATOM 749 C C . SER A 1 91 ? -11.983 -4.734 17.405 1.00 86.44 91 SER A C 1
ATOM 751 O O . SER A 1 91 ? -11.451 -4.114 16.480 1.00 86.44 91 SER A O 1
ATOM 753 N N . LEU A 1 92 ? -11.611 -5.986 17.711 1.00 87.75 92 LEU A N 1
ATOM 754 C CA . LEU A 1 92 ? -10.582 -6.740 16.987 1.00 87.75 92 LEU A CA 1
ATOM 755 C C . LEU A 1 92 ? -10.864 -6.858 15.483 1.00 87.75 92 LEU A C 1
ATOM 757 O O . LEU A 1 92 ? -9.923 -6.968 14.696 1.00 87.75 92 LEU A O 1
ATOM 761 N N . MET A 1 93 ? -12.131 -6.798 15.057 1.00 86.81 93 MET A N 1
ATOM 762 C CA . MET A 1 93 ? -12.475 -6.817 13.634 1.00 86.81 93 MET A CA 1
ATOM 763 C C . MET A 1 93 ? -11.979 -5.559 12.908 1.00 86.81 93 MET A C 1
ATOM 765 O O . MET A 1 93 ? -11.449 -5.649 11.800 1.00 86.81 93 MET A O 1
ATOM 769 N N . LEU A 1 94 ? -12.083 -4.390 13.551 1.00 88.44 94 LEU A N 1
ATOM 770 C CA . LEU A 1 94 ? -11.560 -3.133 13.011 1.00 88.44 94 LEU A CA 1
ATOM 771 C C . LEU A 1 94 ? -10.040 -3.215 12.828 1.00 88.44 94 LEU A C 1
ATOM 773 O O . LEU A 1 94 ? -9.513 -2.831 11.781 1.00 88.44 94 LEU A O 1
ATOM 777 N N . TYR A 1 95 ? -9.345 -3.775 13.822 1.00 90.44 95 TYR A N 1
ATOM 778 C CA . TYR A 1 95 ? -7.912 -4.045 13.733 1.00 90.44 95 TYR A CA 1
ATOM 779 C C . TYR A 1 95 ? -7.573 -4.978 12.568 1.00 90.44 95 TYR A C 1
ATOM 781 O O . TYR A 1 95 ? -6.688 -4.664 11.769 1.00 90.44 95 TYR A O 1
ATOM 789 N N . ALA A 1 96 ? -8.276 -6.103 12.445 1.00 88.69 96 ALA A N 1
ATOM 790 C CA . ALA A 1 96 ? -8.009 -7.103 11.420 1.00 88.69 96 ALA A CA 1
ATOM 791 C C . ALA A 1 96 ? -8.134 -6.541 10.009 1.00 88.69 96 ALA A C 1
ATOM 793 O O . ALA A 1 96 ? -7.285 -6.784 9.149 1.00 88.69 96 ALA A O 1
ATOM 794 N N . MET A 1 97 ? -9.172 -5.739 9.785 1.00 88.81 97 MET A N 1
ATOM 795 C CA . MET A 1 97 ? -9.413 -5.112 8.495 1.00 88.81 97 MET A CA 1
ATOM 796 C C . MET A 1 97 ? -8.343 -4.084 8.167 1.00 88.81 97 MET A C 1
ATOM 798 O O . MET A 1 97 ? -7.783 -4.122 7.072 1.00 88.81 97 MET A O 1
ATOM 802 N N . MET A 1 98 ? -7.992 -3.223 9.123 1.00 90.81 98 MET A N 1
ATOM 803 C CA . MET A 1 98 ? -6.915 -2.253 8.938 1.00 90.81 98 MET A CA 1
ATOM 804 C C . MET A 1 98 ? -5.578 -2.946 8.646 1.00 90.81 98 MET A C 1
ATOM 806 O O . MET A 1 98 ? -4.882 -2.579 7.697 1.00 90.81 98 MET A O 1
ATOM 810 N N . ARG A 1 99 ? -5.249 -4.000 9.402 1.00 90.88 99 ARG A N 1
ATOM 811 C CA . ARG A 1 99 ? -4.054 -4.823 9.188 1.00 90.88 99 ARG A CA 1
ATOM 812 C C . ARG A 1 99 ? -4.035 -5.436 7.793 1.00 90.88 99 ARG A C 1
ATOM 814 O O . ARG A 1 99 ? -3.002 -5.374 7.132 1.00 90.88 99 ARG A O 1
ATOM 821 N N . ALA A 1 100 ? -5.144 -6.011 7.333 1.00 89.38 100 ALA A N 1
ATOM 822 C CA . ALA A 1 100 ? -5.214 -6.644 6.019 1.00 89.38 100 ALA A CA 1
ATOM 823 C C . ALA A 1 100 ? -4.924 -5.643 4.887 1.00 89.38 100 ALA A C 1
ATOM 825 O O . ALA A 1 100 ? -4.086 -5.932 4.030 1.00 89.38 100 ALA A O 1
ATOM 826 N N . VAL A 1 101 ? -5.531 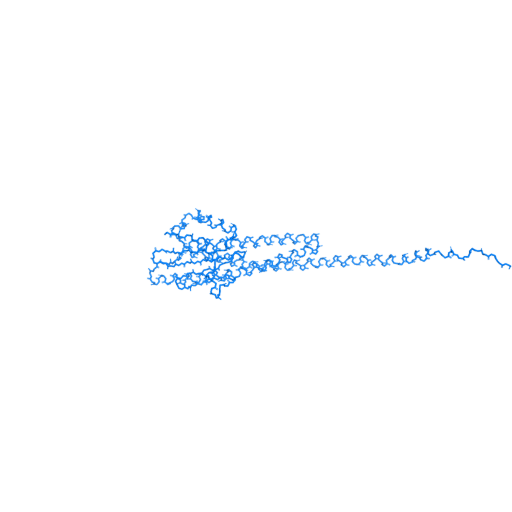-4.449 4.946 1.00 90.75 101 VAL A N 1
ATOM 827 C CA . VAL A 1 101 ? -5.300 -3.359 3.979 1.00 90.75 101 VAL A CA 1
ATOM 828 C C . VAL A 1 101 ? -3.835 -2.910 3.998 1.00 90.75 101 VAL A C 1
ATOM 830 O O . VAL A 1 101 ? -3.188 -2.829 2.954 1.00 90.75 101 VAL A O 1
ATOM 833 N N . ILE A 1 102 ? -3.269 -2.665 5.186 1.00 91.56 102 ILE A N 1
ATOM 834 C CA . ILE A 1 102 ? -1.869 -2.233 5.328 1.00 91.56 102 ILE A CA 1
ATOM 835 C C . ILE A 1 102 ? -0.906 -3.313 4.818 1.00 91.56 102 ILE A C 1
ATOM 837 O O . ILE A 1 102 ? 0.068 -3.003 4.131 1.00 91.56 102 ILE A O 1
ATOM 841 N N . GLN A 1 103 ? -1.163 -4.586 5.117 1.00 90.12 103 GLN A N 1
ATOM 842 C CA . GLN A 1 103 ? -0.338 -5.698 4.646 1.00 90.12 103 GLN A CA 1
ATOM 843 C C . GLN A 1 103 ? -0.365 -5.837 3.121 1.00 90.12 103 GLN A C 1
ATOM 845 O O . GLN A 1 103 ? 0.689 -6.053 2.521 1.00 90.12 103 GLN A O 1
ATOM 850 N N . ASP A 1 104 ? -1.528 -5.688 2.485 1.00 89.62 104 ASP A N 1
ATOM 851 C CA . ASP A 1 104 ? -1.632 -5.726 1.023 1.00 89.62 104 ASP A CA 1
ATOM 852 C C . ASP A 1 104 ? -0.921 -4.550 0.356 1.00 89.62 104 ASP A C 1
ATOM 854 O O . ASP A 1 104 ? -0.216 -4.738 -0.644 1.00 89.62 104 ASP A O 1
ATOM 858 N N . LEU A 1 105 ? -1.005 -3.361 0.950 1.00 89.50 105 LEU A N 1
ATOM 859 C CA . LEU A 1 105 ? -0.273 -2.193 0.480 1.00 89.50 105 LEU A CA 1
ATOM 860 C C . LEU A 1 105 ? 1.246 -2.388 0.595 1.00 89.50 105 LEU A C 1
ATOM 862 O O . LEU A 1 105 ? 1.973 -2.154 -0.371 1.00 89.50 105 LEU A O 1
ATOM 866 N N . ARG A 1 106 ? 1.731 -2.894 1.737 1.00 90.06 106 ARG A N 1
ATOM 867 C CA . ARG A 1 106 ? 3.156 -3.205 1.956 1.00 90.06 106 ARG A CA 1
ATOM 868 C C . ARG A 1 106 ? 3.665 -4.273 0.996 1.00 90.06 106 ARG A C 1
ATOM 870 O O . ARG A 1 106 ? 4.746 -4.120 0.426 1.00 90.06 106 ARG A O 1
ATOM 877 N N . PHE A 1 107 ? 2.896 -5.343 0.795 1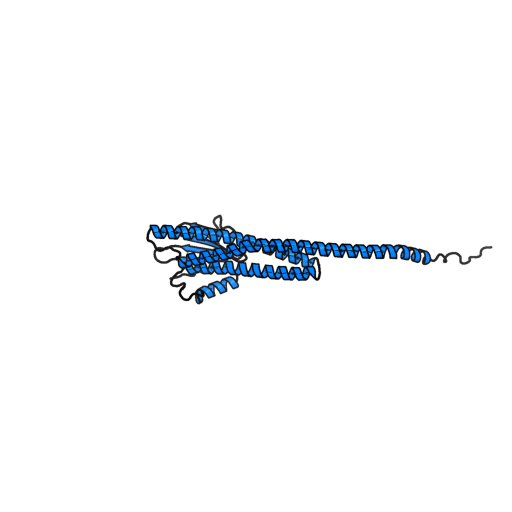.00 90.19 107 PHE A N 1
ATOM 878 C CA . PHE A 1 107 ? 3.255 -6.398 -0.149 1.00 90.19 107 PHE A CA 1
ATOM 879 C C . PHE A 1 107 ? 3.362 -5.843 -1.571 1.00 90.19 107 PHE A C 1
ATOM 881 O O . PHE A 1 107 ? 4.345 -6.098 -2.266 1.00 90.19 107 PHE A O 1
ATOM 888 N N . THR A 1 108 ? 2.392 -5.025 -1.980 1.00 89.75 108 THR A N 1
ATOM 889 C CA . THR A 1 108 ? 2.382 -4.385 -3.299 1.00 89.75 108 THR A CA 1
ATOM 890 C C . THR A 1 108 ? 3.570 -3.441 -3.473 1.00 89.75 108 THR A C 1
ATOM 892 O O . THR A 1 108 ? 4.258 -3.515 -4.489 1.00 89.75 108 THR A O 1
ATOM 895 N N . ALA A 1 109 ? 3.869 -2.605 -2.476 1.00 89.19 109 ALA A N 1
ATOM 896 C CA . ALA A 1 109 ? 5.032 -1.721 -2.488 1.00 89.19 109 ALA A CA 1
ATOM 897 C C . ALA A 1 109 ? 6.349 -2.505 -2.614 1.00 89.19 109 ALA A C 1
ATOM 899 O O . ALA A 1 109 ? 7.182 -2.188 -3.465 1.00 89.19 109 ALA A O 1
ATOM 900 N N . SER A 1 110 ? 6.511 -3.575 -1.828 1.00 90.00 110 SER A N 1
ATOM 901 C CA . SER A 1 110 ? 7.697 -4.436 -1.875 1.00 90.00 110 SER A CA 1
ATOM 902 C C . SER A 1 110 ? 7.844 -5.138 -3.227 1.00 90.00 110 SER A C 1
ATOM 904 O O . SER A 1 110 ? 8.937 -5.167 -3.794 1.00 90.00 110 SER A O 1
ATOM 906 N N . GLN A 1 111 ? 6.746 -5.652 -3.787 1.00 91.06 111 GLN A N 1
ATOM 907 C CA . GLN A 1 111 ? 6.758 -6.275 -5.107 1.00 91.06 111 GLN A CA 1
ATOM 908 C C . GLN A 1 111 ? 7.152 -5.264 -6.188 1.00 91.06 111 GLN A C 1
ATOM 910 O O . GLN A 1 111 ? 8.030 -5.557 -6.994 1.00 91.06 111 GLN A O 1
ATOM 915 N N . LYS A 1 112 ? 6.588 -4.050 -6.165 1.00 88.81 112 LYS A N 1
ATOM 916 C CA . LYS A 1 112 ? 6.951 -2.994 -7.121 1.00 88.81 112 LYS A CA 1
ATOM 917 C C . LYS A 1 112 ? 8.405 -2.567 -6.999 1.00 88.81 112 LYS A C 1
ATOM 919 O O . LYS A 1 112 ? 9.050 -2.357 -8.021 1.00 88.81 112 LYS A O 1
ATOM 924 N N . HIS A 1 113 ? 8.944 -2.509 -5.786 1.00 87.19 113 HIS A N 1
ATOM 925 C CA . HIS A 1 113 ? 10.368 -2.267 -5.584 1.00 87.19 113 HIS A CA 1
ATOM 926 C C . HIS A 1 113 ? 11.234 -3.370 -6.226 1.00 87.19 113 HIS A C 1
ATOM 928 O O . HIS A 1 113 ? 12.185 -3.066 -6.945 1.00 87.19 113 HIS A O 1
ATOM 934 N N . ARG A 1 114 ? 10.878 -4.652 -6.047 1.00 89.50 114 ARG A N 1
ATOM 935 C CA . ARG A 1 114 ? 11.579 -5.780 -6.694 1.00 89.50 114 ARG A CA 1
ATOM 936 C C . ARG A 1 114 ? 11.481 -5.725 -8.218 1.00 89.50 114 ARG A C 1
ATOM 938 O O . ARG A 1 114 ? 12.497 -5.887 -8.893 1.00 89.50 114 ARG A O 1
ATOM 945 N N . ASP A 1 115 ? 10.287 -5.461 -8.747 1.00 90.31 115 ASP A N 1
ATOM 946 C CA . ASP A 1 115 ? 10.044 -5.332 -10.187 1.00 90.31 115 ASP A CA 1
ATOM 947 C C . ASP A 1 115 ? 10.878 -4.188 -10.780 1.00 90.31 115 ASP A C 1
ATOM 949 O O . ASP A 1 115 ? 11.426 -4.319 -11.875 1.00 90.31 115 ASP A O 1
ATOM 953 N N . MET A 1 116 ? 11.031 -3.087 -10.040 1.00 85.19 116 MET A N 1
ATOM 954 C CA . MET A 1 116 ? 11.833 -1.941 -10.459 1.00 85.19 116 MET A CA 1
ATOM 955 C C . MET A 1 116 ? 13.330 -2.257 -10.484 1.00 85.19 116 MET A C 1
ATOM 957 O O . MET A 1 116 ? 14.013 -1.904 -11.444 1.00 85.19 116 MET A O 1
ATOM 961 N N . THR A 1 117 ? 13.836 -2.990 -9.491 1.00 85.00 117 THR A N 1
ATOM 962 C CA . THR A 1 117 ? 15.222 -3.487 -9.481 1.00 85.00 117 THR A CA 1
ATOM 963 C C . THR A 1 117 ? 15.482 -4.465 -10.633 1.00 85.00 117 THR A C 1
ATOM 965 O O . THR A 1 117 ? 16.535 -4.420 -11.271 1.00 85.00 117 THR A O 1
ATOM 968 N N . ALA A 1 118 ? 14.518 -5.327 -10.964 1.00 86.94 118 ALA A N 1
ATOM 969 C CA . ALA A 1 118 ? 14.625 -6.216 -12.120 1.00 86.94 118 ALA A CA 1
ATOM 970 C C . ALA A 1 118 ? 14.612 -5.436 -13.449 1.00 86.94 118 ALA A C 1
ATOM 972 O O . ALA A 1 118 ? 15.455 -5.677 -14.318 1.00 86.94 118 ALA A O 1
ATOM 973 N N . ALA A 1 119 ? 13.703 -4.464 -13.589 1.00 83.75 119 ALA A N 1
ATOM 974 C CA . ALA A 1 119 ? 13.632 -3.575 -14.748 1.00 83.75 119 ALA A CA 1
ATOM 975 C C . ALA A 1 119 ? 14.925 -2.766 -14.924 1.00 83.75 119 ALA A C 1
ATOM 977 O O . ALA A 1 119 ? 15.394 -2.587 -16.047 1.00 83.75 119 ALA A O 1
ATOM 978 N N . TYR A 1 120 ? 15.538 -2.340 -13.819 1.00 81.50 120 TYR A N 1
ATOM 979 C CA . TYR A 1 120 ? 16.832 -1.672 -13.818 1.00 81.50 120 TYR A CA 1
ATOM 980 C C . TYR A 1 120 ? 17.949 -2.548 -14.391 1.00 81.50 120 TYR A C 1
ATOM 982 O O . TYR A 1 120 ? 18.637 -2.139 -15.328 1.00 81.50 120 TYR A O 1
ATOM 990 N N . ASN A 1 121 ? 18.105 -3.767 -13.869 1.00 83.88 121 ASN A N 1
ATOM 991 C CA . ASN A 1 121 ? 19.129 -4.700 -14.342 1.00 83.88 121 ASN A CA 1
ATOM 992 C C . ASN A 1 121 ? 18.959 -5.007 -15.842 1.00 83.88 121 ASN A C 1
ATOM 994 O O . ASN A 1 121 ? 19.937 -5.113 -16.589 1.00 83.88 121 ASN A O 1
ATOM 998 N N . LEU A 1 122 ? 17.710 -5.086 -16.311 1.00 82.31 122 LEU A N 1
ATOM 999 C CA . LEU A 1 122 ? 17.398 -5.231 -17.730 1.00 82.31 122 LEU A CA 1
ATOM 1000 C C . LEU A 1 122 ? 17.770 -3.977 -18.540 1.00 82.31 122 LEU A C 1
ATOM 1002 O O . LEU A 1 122 ? 18.359 -4.095 -19.613 1.00 82.31 122 LEU A O 1
ATOM 1006 N N . ALA A 1 123 ? 17.455 -2.780 -18.042 1.00 79.06 123 ALA A N 1
ATOM 1007 C CA . ALA A 1 123 ? 17.764 -1.523 -18.719 1.00 79.06 123 ALA A CA 1
ATOM 1008 C C . ALA A 1 123 ? 19.277 -1.276 -18.840 1.00 79.06 123 ALA A C 1
ATOM 1010 O O . ALA A 1 123 ? 19.720 -0.753 -19.861 1.00 79.06 123 ALA A O 1
ATOM 1011 N N . MET A 1 124 ? 20.066 -1.693 -17.844 1.00 79.25 124 MET A N 1
ATOM 1012 C CA . MET A 1 124 ? 21.527 -1.576 -17.893 1.00 79.25 124 MET A CA 1
ATOM 1013 C C . MET A 1 124 ? 22.196 -2.608 -18.791 1.00 79.25 124 MET A C 1
ATOM 1015 O O . MET A 1 124 ? 23.157 -2.276 -19.481 1.00 79.25 124 MET A O 1
ATOM 1019 N N . SER A 1 125 ? 21.691 -3.842 -18.822 1.00 83.62 125 SER A N 1
ATOM 1020 C CA . SER A 1 125 ? 22.235 -4.879 -19.708 1.00 83.62 125 SER A CA 1
ATOM 1021 C C . SER A 1 125 ? 21.850 -4.661 -21.174 1.00 83.62 125 SER A C 1
ATOM 1023 O O . SER A 1 125 ? 22.663 -4.897 -22.068 1.00 83.62 125 SER A O 1
ATOM 1025 N N . LYS A 1 126 ? 20.624 -4.198 -21.441 1.00 81.44 126 LYS A N 1
ATOM 1026 C CA . LYS A 1 126 ? 20.125 -3.935 -22.792 1.00 81.44 126 LYS A CA 1
ATOM 1027 C C . LYS A 1 126 ? 19.225 -2.692 -22.800 1.00 81.44 126 LYS A C 1
ATOM 1029 O O . LYS A 1 126 ? 18.000 -2.820 -22.672 1.00 81.44 126 LYS A O 1
ATOM 1034 N N . PRO A 1 127 ? 19.798 -1.490 -22.992 1.00 77.00 127 PRO A N 1
ATOM 1035 C CA . PRO A 1 127 ? 19.009 -0.270 -23.046 1.00 77.00 127 PRO A CA 1
ATOM 1036 C C . PRO A 1 127 ? 18.087 -0.317 -24.269 1.00 77.00 127 PRO A C 1
ATOM 1038 O O . PRO A 1 127 ? 18.531 -0.456 -25.408 1.00 77.00 127 PRO A O 1
ATOM 1041 N N . SER A 1 128 ? 16.780 -0.247 -24.026 1.00 80.94 128 SER A N 1
ATOM 1042 C CA . SER A 1 128 ? 15.756 -0.238 -25.069 1.00 80.94 128 SER A CA 1
ATOM 1043 C C . SER A 1 128 ? 14.625 0.710 -24.687 1.00 80.94 128 SER A C 1
ATOM 1045 O O . SER A 1 128 ? 14.335 0.891 -23.503 1.00 80.94 128 SER A O 1
ATOM 1047 N N . GLN A 1 129 ? 13.950 1.281 -25.686 1.00 81.31 129 GLN A N 1
ATOM 1048 C CA . GLN A 1 129 ? 12.792 2.152 -25.461 1.00 81.31 129 GLN A CA 1
ATOM 1049 C C . GLN A 1 129 ? 11.682 1.435 -24.674 1.00 81.31 129 GLN A C 1
ATOM 1051 O O . GLN A 1 129 ? 11.071 2.034 -23.794 1.00 81.31 129 GLN A O 1
ATOM 1056 N N . LYS A 1 130 ? 11.471 0.136 -24.932 1.00 84.25 130 LYS A N 1
ATOM 1057 C CA . LYS A 1 130 ? 10.489 -0.688 -24.208 1.00 84.25 130 LYS A CA 1
ATOM 1058 C C . LYS A 1 130 ? 10.858 -0.861 -22.733 1.00 84.25 130 LYS A C 1
ATOM 1060 O O . LYS A 1 130 ? 9.987 -0.760 -21.877 1.00 84.25 130 LYS A O 1
ATOM 1065 N N . SER A 1 131 ? 12.141 -1.080 -22.434 1.00 80.12 131 SER A N 1
ATOM 1066 C CA . SER A 1 131 ? 12.630 -1.201 -21.053 1.00 80.12 131 SER A CA 1
ATOM 1067 C C . SER A 1 131 ? 12.427 0.103 -20.277 1.00 80.12 131 SER A C 1
ATOM 1069 O O . SER A 1 131 ? 12.021 0.074 -19.120 1.00 80.12 131 SER A O 1
ATOM 1071 N N . LEU A 1 132 ? 12.672 1.247 -20.927 1.00 80.81 132 LEU A N 1
ATOM 1072 C CA . LEU A 1 132 ? 12.483 2.565 -20.323 1.00 80.81 132 LEU A CA 1
ATOM 1073 C C . LEU A 1 132 ? 10.997 2.893 -20.108 1.00 80.81 132 LEU A C 1
ATOM 1075 O O . LEU A 1 132 ? 10.633 3.402 -19.054 1.00 80.81 132 LEU A O 1
ATOM 1079 N N . GLN A 1 133 ? 10.130 2.557 -21.069 1.00 84.81 133 GLN A N 1
ATOM 1080 C CA . GLN A 1 133 ? 8.681 2.713 -20.918 1.00 84.81 133 GLN A CA 1
ATOM 1081 C C . GLN A 1 133 ? 8.156 1.914 -19.717 1.00 84.81 133 GLN A C 1
ATOM 1083 O O . GLN A 1 133 ? 7.477 2.476 -18.862 1.00 84.81 133 GLN A O 1
ATOM 1088 N N . TYR A 1 134 ? 8.527 0.634 -19.618 1.00 86.38 134 TYR A N 1
ATOM 1089 C CA . TYR A 1 134 ? 8.143 -0.213 -18.487 1.00 86.38 134 TYR A CA 1
ATOM 1090 C C . TYR A 1 134 ? 8.628 0.361 -17.146 1.00 86.38 134 TYR A C 1
ATOM 1092 O O . TYR A 1 134 ? 7.915 0.325 -16.145 1.00 86.38 134 TYR A O 1
ATOM 1100 N N . PHE A 1 135 ? 9.821 0.959 -17.126 1.00 83.69 135 PHE A N 1
ATOM 1101 C CA . PHE A 1 135 ? 10.348 1.625 -15.939 1.00 83.69 135 PHE A CA 1
ATOM 1102 C C . PHE A 1 135 ? 9.493 2.831 -15.506 1.00 83.69 135 PHE A C 1
ATOM 1104 O O . PHE A 1 135 ? 9.165 2.960 -14.327 1.00 83.69 135 PHE A O 1
ATOM 1111 N N . TYR A 1 136 ? 9.077 3.685 -16.448 1.00 83.56 136 TYR A N 1
ATOM 1112 C CA . TYR A 1 136 ? 8.184 4.812 -16.151 1.00 83.56 136 TYR A CA 1
ATOM 1113 C C . TYR A 1 136 ? 6.803 4.359 -15.659 1.00 83.56 136 TYR A C 1
ATOM 1115 O O . TYR A 1 136 ? 6.244 4.980 -14.754 1.00 83.56 136 TYR A O 1
ATOM 1123 N N . GLU A 1 137 ? 6.264 3.264 -16.197 1.00 89.38 137 GLU A N 1
ATOM 1124 C CA . GLU A 1 137 ? 5.008 2.672 -15.715 1.00 89.38 137 GLU A CA 1
ATOM 1125 C C . GLU A 1 137 ? 5.127 2.216 -14.248 1.00 89.38 137 GLU A C 1
ATOM 1127 O O . GLU A 1 137 ? 4.244 2.486 -13.428 1.00 89.38 137 GLU A O 1
ATOM 1132 N N . LEU A 1 138 ? 6.250 1.587 -13.878 1.00 87.69 138 LEU A N 1
ATOM 1133 C CA . LEU A 1 138 ? 6.531 1.213 -12.488 1.00 87.69 138 LEU A CA 1
ATOM 1134 C C . LEU A 1 138 ? 6.672 2.439 -11.576 1.00 87.69 138 LEU A C 1
ATOM 1136 O O . LEU A 1 138 ? 6.126 2.441 -10.471 1.00 87.69 138 LEU A O 1
ATOM 1140 N N . GLN A 1 139 ? 7.334 3.500 -12.044 1.00 85.62 139 GLN A N 1
ATOM 1141 C CA . GLN A 1 139 ? 7.462 4.755 -11.299 1.00 85.62 139 GLN A CA 1
ATOM 1142 C C . GLN A 1 139 ? 6.092 5.404 -11.039 1.00 85.62 139 GLN A C 1
ATOM 1144 O O . GLN A 1 139 ? 5.790 5.777 -9.904 1.00 85.62 139 GLN A O 1
ATOM 1149 N N . GLN A 1 140 ? 5.228 5.489 -12.055 1.00 87.62 140 GLN A N 1
ATOM 1150 C CA . GLN A 1 140 ? 3.860 5.995 -11.892 1.00 87.62 140 GLN A CA 1
ATOM 1151 C C . GLN A 1 140 ? 3.057 5.147 -10.897 1.00 87.62 140 GLN A C 1
ATOM 1153 O O . GLN A 1 140 ? 2.333 5.685 -10.055 1.00 87.62 140 GLN A O 1
ATOM 1158 N N . SER A 1 141 ? 3.225 3.821 -10.938 1.00 88.88 141 SER A N 1
ATOM 1159 C CA . SER A 1 141 ? 2.604 2.917 -9.969 1.00 88.88 141 SER A CA 1
ATOM 1160 C C . SER A 1 141 ? 3.087 3.173 -8.536 1.00 88.88 141 SER A C 1
ATOM 1162 O O . SER A 1 141 ? 2.273 3.111 -7.617 1.00 88.88 141 SER A O 1
ATOM 1164 N N . LEU A 1 142 ? 4.374 3.466 -8.321 1.00 87.06 142 LEU A N 1
ATOM 1165 C CA . LEU A 1 142 ? 4.917 3.792 -6.995 1.00 87.06 142 LEU A CA 1
ATOM 1166 C C . LEU A 1 142 ? 4.379 5.121 -6.457 1.00 87.06 142 LEU A C 1
ATOM 1168 O O . LEU A 1 142 ? 4.023 5.206 -5.282 1.00 87.06 142 LEU A O 1
ATOM 1172 N N . ILE A 1 143 ? 4.244 6.137 -7.314 1.00 87.06 143 ILE A N 1
ATOM 1173 C CA . ILE A 1 143 ? 3.632 7.422 -6.939 1.00 87.06 143 ILE A CA 1
ATOM 1174 C C . ILE A 1 143 ? 2.190 7.209 -6.466 1.00 87.06 143 ILE A C 1
ATOM 1176 O O . ILE A 1 143 ? 1.780 7.774 -5.452 1.00 87.06 143 ILE A O 1
ATOM 1180 N N . ARG A 1 144 ? 1.429 6.355 -7.157 1.00 87.12 144 ARG A N 1
ATOM 1181 C CA . ARG A 1 144 ? 0.068 5.998 -6.744 1.00 87.12 144 ARG A CA 1
ATOM 1182 C C . ARG A 1 144 ? 0.044 5.322 -5.373 1.00 87.12 144 ARG A C 1
ATOM 1184 O O . ARG A 1 144 ? -0.694 5.763 -4.501 1.00 87.12 144 ARG A O 1
ATOM 1191 N N . ILE A 1 145 ? 0.904 4.325 -5.159 1.00 88.81 145 ILE A N 1
ATOM 1192 C CA . ILE A 1 145 ? 1.039 3.635 -3.865 1.00 88.81 145 ILE A CA 1
ATOM 1193 C C . ILE A 1 145 ? 1.378 4.632 -2.750 1.00 88.81 145 ILE A C 1
ATOM 1195 O O . ILE A 1 145 ? 0.841 4.530 -1.648 1.00 88.81 145 ILE A O 1
ATOM 1199 N N . LYS A 1 146 ? 2.217 5.635 -3.030 1.00 88.56 146 LYS A N 1
ATOM 1200 C CA . LYS A 1 146 ? 2.536 6.708 -2.081 1.00 88.56 146 LYS A CA 1
ATOM 1201 C C . LYS A 1 146 ? 1.313 7.550 -1.720 1.00 88.56 146 LYS A C 1
ATOM 1203 O O . LYS A 1 146 ? 1.115 7.834 -0.539 1.00 88.56 146 LYS A O 1
ATOM 1208 N N . LEU A 1 147 ? 0.494 7.943 -2.695 1.00 87.50 147 LEU A N 1
ATOM 1209 C CA . LEU A 1 147 ? -0.742 8.695 -2.438 1.00 87.50 147 LEU A CA 1
ATOM 1210 C C . LEU A 1 147 ? -1.736 7.884 -1.597 1.00 87.50 147 LEU A C 1
ATOM 1212 O O . LEU A 1 147 ? -2.310 8.418 -0.643 1.00 87.50 147 LEU A O 1
ATOM 1216 N N . ASP A 1 148 ? -1.879 6.595 -1.905 1.00 88.00 148 ASP A N 1
ATOM 1217 C CA . ASP A 1 148 ? -2.750 5.677 -1.166 1.00 88.00 148 ASP A CA 1
ATOM 1218 C C . ASP A 1 148 ? -2.247 5.491 0.277 1.00 88.00 148 ASP A C 1
ATOM 1220 O O . ASP A 1 148 ? -3.016 5.643 1.225 1.00 88.00 148 ASP A O 1
ATOM 1224 N N . THR A 1 149 ? -0.935 5.288 0.458 1.00 90.50 149 THR A N 1
ATOM 1225 C CA . THR A 1 149 ? -0.277 5.193 1.777 1.00 90.50 149 THR A CA 1
ATOM 1226 C C . THR A 1 149 ? -0.467 6.463 2.598 1.00 90.50 149 THR A C 1
ATOM 1228 O O . THR A 1 149 ? -0.791 6.389 3.778 1.00 90.50 149 THR A O 1
ATOM 1231 N N . THR A 1 150 ? -0.294 7.633 1.978 1.00 90.25 150 THR A N 1
ATOM 1232 C CA . THR A 1 150 ? -0.449 8.929 2.655 1.00 90.25 150 THR A CA 1
ATOM 1233 C C . THR A 1 150 ? -1.874 9.092 3.168 1.00 90.25 150 THR A C 1
ATOM 1235 O O . THR A 1 150 ? -2.086 9.375 4.343 1.00 90.25 150 THR A O 1
ATOM 1238 N N . SER A 1 151 ? -2.854 8.840 2.300 1.00 90.19 151 SER A N 1
ATOM 1239 C CA . SER A 1 151 ? -4.263 8.999 2.654 1.00 90.19 151 SER A CA 1
ATOM 1240 C C . SER A 1 151 ? -4.685 8.002 3.737 1.00 90.19 151 SER A C 1
ATOM 1242 O O . SER A 1 151 ? -5.386 8.368 4.677 1.00 90.19 151 SER A O 1
ATOM 1244 N N . LEU A 1 152 ? -4.225 6.750 3.643 1.00 91.56 152 LEU A N 1
ATOM 1245 C CA . LEU A 1 152 ? -4.504 5.725 4.645 1.00 91.56 152 LEU A CA 1
ATOM 1246 C C . LEU A 1 152 ? -3.832 6.039 5.990 1.00 91.56 152 LEU A C 1
ATOM 1248 O O . LEU A 1 152 ? -4.458 5.845 7.027 1.00 91.56 152 LEU A O 1
ATOM 1252 N N . ARG A 1 153 ? -2.603 6.572 5.993 1.00 92.75 153 ARG A N 1
ATOM 1253 C CA . ARG A 1 153 ? -1.913 7.016 7.215 1.00 92.75 153 ARG A CA 1
ATOM 1254 C C . ARG A 1 153 ? -2.694 8.125 7.908 1.00 92.75 153 ARG A C 1
ATOM 1256 O O . ARG A 1 153 ? -2.890 8.059 9.119 1.00 92.75 153 ARG A O 1
ATOM 1263 N N . ASP A 1 154 ? -3.139 9.126 7.158 1.00 91.62 154 ASP A N 1
ATOM 1264 C CA . ASP A 1 154 ? -3.877 10.260 7.719 1.00 91.62 154 ASP A CA 1
ATOM 1265 C C . ASP A 1 154 ? -5.228 9.795 8.292 1.00 91.62 154 ASP A C 1
ATOM 1267 O O . ASP A 1 154 ? -5.590 10.164 9.409 1.00 91.62 154 ASP A O 1
ATOM 1271 N N . ALA A 1 155 ? -5.929 8.898 7.589 1.00 90.75 155 ALA A N 1
ATOM 1272 C CA . ALA A 1 155 ? -7.157 8.275 8.080 1.00 90.75 155 ALA A CA 1
ATOM 1273 C C . ALA A 1 155 ? -6.927 7.420 9.340 1.00 90.75 155 ALA A C 1
ATOM 1275 O O . ALA A 1 155 ? -7.683 7.523 10.300 1.00 90.75 155 ALA A O 1
ATOM 1276 N N . ALA A 1 156 ? -5.868 6.609 9.377 1.00 91.44 156 ALA A N 1
ATOM 1277 C CA . ALA A 1 156 ? -5.533 5.793 10.543 1.00 91.44 156 ALA A CA 1
ATOM 1278 C C . ALA A 1 156 ? -5.091 6.652 11.746 1.00 91.44 156 ALA A C 1
ATOM 1280 O O . ALA A 1 156 ? -5.427 6.351 12.889 1.00 91.44 156 ALA A O 1
ATOM 1281 N N . THR A 1 157 ? -4.394 7.762 11.497 1.00 91.81 157 THR A N 1
ATOM 1282 C CA . THR A 1 157 ? -4.000 8.722 12.540 1.00 91.81 157 THR A CA 1
ATOM 1283 C C . THR A 1 157 ? -5.229 9.389 13.153 1.00 91.81 157 THR A C 1
ATOM 1285 O O . THR A 1 157 ? -5.365 9.424 14.375 1.00 91.81 157 THR A O 1
ATOM 1288 N N . ASN A 1 158 ? -6.160 9.852 12.315 1.00 91.62 158 ASN A N 1
ATOM 1289 C CA . ASN A 1 158 ? -7.431 10.410 12.772 1.00 91.62 158 ASN A CA 1
ATOM 1290 C C . ASN A 1 158 ? -8.246 9.379 13.560 1.00 91.62 158 ASN A C 1
ATOM 1292 O O . ASN A 1 158 ? -8.776 9.709 14.619 1.00 91.62 158 ASN A O 1
ATOM 1296 N N . LEU A 1 159 ? -8.281 8.124 13.101 1.00 90.50 159 LEU A N 1
ATOM 1297 C CA . LEU A 1 159 ? -8.924 7.031 13.822 1.00 90.50 159 LEU A CA 1
ATOM 1298 C C . LEU A 1 159 ? -8.381 6.917 15.251 1.00 90.50 159 LEU A C 1
ATOM 1300 O O . LEU A 1 159 ? -9.176 6.910 16.185 1.00 90.50 159 LEU A O 1
ATOM 1304 N N . ILE A 1 160 ? -7.058 6.899 15.445 1.00 91.00 160 ILE A N 1
ATOM 1305 C CA . ILE A 1 160 ? -6.468 6.825 16.791 1.00 91.00 160 ILE A CA 1
ATOM 1306 C C . ILE A 1 160 ? -6.794 8.039 17.651 1.00 91.00 160 ILE A C 1
ATOM 1308 O O . ILE A 1 160 ? -7.042 7.869 18.840 1.00 91.00 160 ILE A O 1
ATOM 1312 N N . ILE A 1 161 ? -6.854 9.240 17.074 1.00 90.81 161 ILE A N 1
ATOM 1313 C CA . ILE A 1 161 ? -7.272 10.438 17.812 1.00 90.81 161 ILE A CA 1
ATOM 1314 C C . ILE A 1 161 ? -8.704 10.261 18.335 1.00 90.81 161 ILE A C 1
ATOM 1316 O O . ILE A 1 161 ? -8.977 10.585 19.492 1.00 90.81 161 ILE A O 1
ATOM 1320 N N . PHE A 1 162 ? -9.605 9.700 17.521 1.00 88.50 162 PHE A N 1
ATOM 1321 C CA . PHE A 1 162 ? -10.966 9.390 17.957 1.00 88.50 162 PHE A CA 1
ATOM 1322 C C . PHE A 1 162 ? -10.997 8.279 19.010 1.00 88.50 162 PHE A C 1
ATOM 1324 O O . PHE A 1 162 ? -11.710 8.424 19.998 1.00 88.50 162 PHE A O 1
ATOM 1331 N N . VAL A 1 163 ? -10.200 7.214 18.860 1.00 88.50 163 VAL A N 1
ATOM 1332 C CA . VAL A 1 163 ? -10.110 6.136 19.864 1.00 88.50 163 VAL A CA 1
ATOM 1333 C C . VAL A 1 163 ? -9.599 6.654 21.209 1.00 88.50 163 VAL A C 1
ATOM 1335 O O . VAL A 1 163 ? -10.208 6.385 22.242 1.00 88.50 163 VAL A O 1
ATOM 1338 N N . ASP A 1 164 ? -8.530 7.450 21.200 1.00 89.81 164 ASP A N 1
ATOM 1339 C CA . ASP A 1 164 ? -7.967 8.072 22.401 1.00 89.81 164 ASP A CA 1
ATOM 1340 C C . ASP A 1 164 ? -8.980 9.026 23.063 1.00 89.81 164 ASP A C 1
ATOM 1342 O O . ASP A 1 164 ? -9.039 9.121 24.290 1.00 89.81 164 ASP A O 1
ATOM 1346 N N . GLY A 1 165 ? -9.783 9.738 22.264 1.00 86.88 165 GLY A N 1
ATOM 1347 C CA . GLY A 1 165 ? -10.885 10.570 22.750 1.00 86.88 165 GLY A CA 1
ATOM 1348 C C . GLY A 1 165 ? -11.984 9.749 23.429 1.00 86.88 165 GLY A C 1
ATOM 1349 O O . GLY A 1 165 ? -12.355 10.053 24.563 1.00 86.88 165 GLY A O 1
ATOM 1350 N N . MET A 1 166 ? -12.436 8.674 22.775 1.00 83.88 166 MET A N 1
ATOM 1351 C CA . MET A 1 166 ? -13.472 7.773 23.294 1.00 83.88 166 MET A CA 1
ATOM 1352 C C . MET A 1 166 ? -13.068 7.125 24.618 1.00 83.88 166 MET A C 1
ATOM 1354 O O . MET A 1 166 ? -13.863 7.092 25.549 1.00 83.88 166 MET A O 1
ATOM 1358 N N . GLN A 1 167 ? -11.830 6.645 24.746 1.00 85.56 167 GLN A N 1
ATOM 1359 C CA . GLN A 1 167 ? -11.358 6.047 26.001 1.00 85.56 167 GLN A CA 1
ATOM 1360 C C . GLN A 1 167 ? -11.292 7.051 27.152 1.00 85.56 167 GLN A C 1
ATOM 1362 O O . GLN A 1 167 ? -11.630 6.713 28.289 1.00 85.56 167 GLN A O 1
ATOM 1367 N N . LYS A 1 168 ? -10.863 8.290 26.879 1.00 87.25 168 LYS A N 1
ATOM 1368 C CA . LYS A 1 168 ? -10.847 9.354 27.894 1.00 87.25 168 LYS A CA 1
ATOM 1369 C C . LYS A 1 168 ? -12.258 9.673 28.372 1.00 87.25 168 LYS A C 1
ATOM 1371 O O . LYS A 1 168 ? -12.474 9.789 29.573 1.00 87.25 168 LYS A O 1
ATOM 1376 N N . GLU A 1 169 ? -13.209 9.784 27.450 1.00 84.88 169 GLU A N 1
ATOM 1377 C CA . GLU A 1 169 ? -14.617 10.024 27.770 1.00 84.88 169 GLU A CA 1
ATOM 1378 C C . GLU A 1 169 ? -15.227 8.855 28.560 1.00 84.88 169 GLU A C 1
ATOM 1380 O O . GLU A 1 169 ? -15.819 9.066 29.619 1.00 84.88 169 GLU A O 1
ATOM 1385 N N . ALA A 1 170 ? -14.990 7.620 28.117 1.00 83.06 170 ALA A N 1
ATOM 1386 C CA . ALA A 1 170 ? -15.425 6.401 28.793 1.00 83.06 170 ALA A CA 1
ATOM 1387 C C . ALA A 1 170 ? -14.886 6.315 30.234 1.00 83.06 170 ALA A C 1
ATOM 1389 O O . ALA A 1 170 ? -15.641 6.028 31.163 1.00 83.06 170 ALA A O 1
ATOM 1390 N N . SER A 1 171 ? -13.615 6.680 30.443 1.00 83.62 171 SER A N 1
ATOM 1391 C CA . SER A 1 171 ? -12.983 6.724 31.770 1.00 83.62 171 SER A CA 1
ATOM 1392 C C . SER A 1 171 ? -13.617 7.759 32.705 1.00 83.62 171 SER A C 1
ATOM 1394 O O . SER A 1 171 ? -13.701 7.528 33.908 1.00 83.62 171 SER A O 1
ATOM 1396 N N . ILE A 1 172 ? -14.067 8.901 32.172 1.00 85.06 172 ILE A N 1
ATOM 1397 C CA . ILE A 1 172 ? -14.729 9.960 32.952 1.00 85.06 172 ILE A CA 1
ATOM 1398 C C . ILE A 1 172 ? -16.151 9.540 33.339 1.00 85.06 172 ILE A C 1
ATOM 1400 O O . ILE A 1 172 ? -16.585 9.786 34.462 1.00 85.06 172 ILE A O 1
ATOM 1404 N N . ILE A 1 173 ? -16.875 8.916 32.407 1.00 84.62 173 ILE A N 1
ATOM 1405 C CA . ILE A 1 173 ? -18.278 8.517 32.585 1.00 84.62 173 ILE A CA 1
ATOM 1406 C C . ILE A 1 173 ? -18.389 7.171 33.333 1.00 84.62 173 ILE A C 1
ATOM 1408 O O . ILE A 1 173 ? -19.455 6.830 33.842 1.00 84.62 173 ILE A O 1
ATOM 1412 N N . GLY A 1 174 ? -17.290 6.418 33.449 1.00 78.62 174 GLY A N 1
ATOM 1413 C CA . GLY A 1 174 ? -17.268 5.082 34.052 1.00 78.62 174 GLY A CA 1
ATOM 1414 C C . GLY A 1 174 ? -17.924 4.016 33.169 1.00 78.62 174 GLY A C 1
ATOM 1415 O O . GLY A 1 174 ? -18.429 3.021 33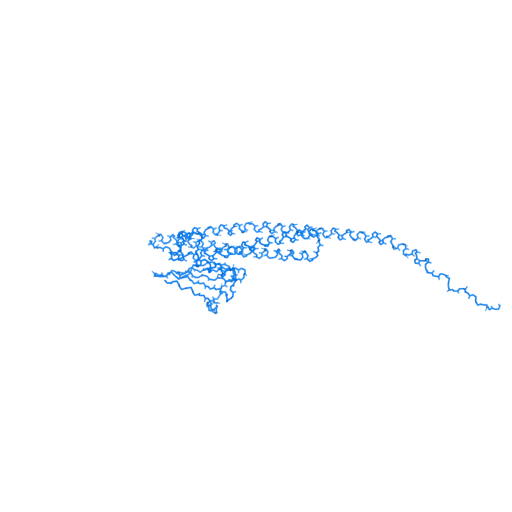.685 1.00 78.62 174 GLY A O 1
ATOM 1416 N N . LYS A 1 175 ? -17.956 4.240 31.850 1.00 80.88 175 LYS A N 1
ATOM 1417 C CA . LYS A 1 175 ? -18.500 3.309 30.854 1.00 80.88 175 LYS A CA 1
ATOM 1418 C C . LYS A 1 175 ? -17.365 2.495 30.232 1.00 80.88 175 LYS A C 1
ATOM 1420 O O . LYS A 1 175 ? -16.241 2.975 30.134 1.00 80.88 175 LYS A O 1
ATOM 1425 N N . GLU A 1 176 ? -17.656 1.275 29.796 1.00 77.88 176 GLU A N 1
ATOM 1426 C CA . GLU A 1 176 ? -16.717 0.491 28.992 1.00 77.88 176 GLU A CA 1
ATOM 1427 C C . GLU A 1 176 ? -16.577 1.116 27.589 1.00 77.88 176 GLU A C 1
ATOM 1429 O O . GLU A 1 176 ? -17.597 1.443 26.973 1.00 77.88 176 GLU A O 1
ATOM 1434 N N . PRO A 1 177 ? -15.350 1.337 27.081 1.00 82.62 177 PRO A N 1
ATOM 1435 C CA . PRO A 1 177 ? -15.149 1.931 25.767 1.00 82.62 177 PRO A CA 1
ATOM 1436 C C . PRO A 1 177 ? -15.555 0.967 24.645 1.00 82.62 177 PRO A C 1
ATOM 1438 O O . PRO A 1 177 ? -15.375 -0.243 24.740 1.00 82.62 177 PRO A O 1
ATOM 1441 N N . LEU A 1 178 ? -16.029 1.525 23.526 1.00 83.00 178 LEU A N 1
ATOM 1442 C CA . LEU A 1 178 ? -16.385 0.761 22.323 1.00 83.00 178 LEU A CA 1
ATOM 1443 C C . LEU A 1 178 ? -15.200 -0.049 21.751 1.00 83.00 178 LEU A C 1
ATOM 1445 O O . LEU A 1 178 ? -15.393 -1.089 21.122 1.00 83.00 178 LEU A O 1
ATOM 1449 N N . ILE A 1 179 ? -13.979 0.453 21.938 1.00 86.50 179 ILE A N 1
ATOM 1450 C CA . ILE A 1 179 ? -12.732 -0.191 21.520 1.00 86.50 179 ILE A CA 1
ATOM 1451 C C . ILE A 1 179 ? -11.935 -0.522 22.775 1.00 86.50 179 ILE A C 1
ATOM 1453 O O . ILE A 1 179 ? -11.690 0.367 23.592 1.00 86.50 179 ILE A O 1
ATOM 1457 N N . SER A 1 180 ? -11.521 -1.782 22.904 1.00 88.19 180 SER A N 1
ATOM 1458 C CA . SER A 1 180 ? -10.721 -2.231 24.043 1.00 88.19 180 SER A CA 1
ATOM 1459 C C . SER A 1 180 ? -9.316 -1.623 24.031 1.00 88.19 180 SER A C 1
ATOM 1461 O O . SER A 1 180 ? -8.778 -1.251 22.981 1.00 88.19 180 SER A O 1
ATOM 1463 N N . ASP A 1 181 ? -8.684 -1.576 25.202 1.00 88.69 181 ASP A N 1
ATOM 1464 C CA . ASP A 1 181 ? -7.307 -1.093 25.350 1.00 88.69 181 ASP A CA 1
ATOM 1465 C C . ASP A 1 181 ? -6.307 -1.949 24.551 1.00 88.69 181 ASP A C 1
ATOM 1467 O O . ASP A 1 181 ? -5.389 -1.418 23.917 1.00 88.69 181 ASP A O 1
ATOM 1471 N N . ASP A 1 182 ? -6.532 -3.266 24.496 1.00 88.44 182 ASP A N 1
ATOM 1472 C CA . ASP A 1 182 ? -5.722 -4.193 23.700 1.00 88.44 182 ASP A CA 1
ATOM 1473 C C . ASP A 1 182 ? -5.829 -3.876 22.204 1.00 88.44 182 ASP A C 1
ATOM 1475 O O . ASP A 1 182 ? -4.815 -3.753 21.505 1.00 88.44 182 ASP A O 1
ATOM 1479 N N . THR A 1 183 ? -7.053 -3.676 21.705 1.00 89.44 183 THR A N 1
ATOM 1480 C CA . THR A 1 183 ? -7.281 -3.319 20.303 1.00 89.44 183 THR A CA 1
ATOM 1481 C C . THR A 1 183 ? -6.685 -1.951 19.983 1.00 89.44 183 THR A C 1
ATOM 1483 O O . THR A 1 183 ? -6.067 -1.789 18.930 1.00 89.44 183 THR A O 1
ATOM 1486 N N . GLN A 1 184 ? -6.783 -0.968 20.879 1.00 91.06 184 GLN A N 1
ATOM 1487 C CA . GLN A 1 184 ? -6.145 0.333 20.684 1.00 91.06 184 GLN A CA 1
ATOM 1488 C C . GLN A 1 184 ? -4.620 0.206 20.553 1.00 91.06 184 GLN A C 1
ATOM 1490 O O . GLN A 1 184 ? -4.034 0.797 19.639 1.00 91.06 184 GLN A O 1
ATOM 1495 N N . TYR A 1 185 ? -3.970 -0.569 21.425 1.00 90.62 185 TYR A N 1
ATOM 1496 C CA . TYR A 1 185 ? -2.532 -0.826 21.329 1.00 90.62 185 TYR A CA 1
ATOM 1497 C C . TYR A 1 185 ? -2.168 -1.460 19.978 1.00 90.62 185 TYR A C 1
ATOM 1499 O O . TYR A 1 185 ? -1.220 -1.046 19.309 1.00 90.62 185 TYR A O 1
ATOM 1507 N N . MET A 1 186 ? -2.976 -2.417 19.525 1.00 90.62 186 MET A N 1
ATOM 1508 C CA . MET A 1 186 ? -2.787 -3.093 18.243 1.00 90.62 186 MET A CA 1
ATOM 1509 C C . MET A 1 186 ? -3.004 -2.170 17.040 1.00 90.62 186 MET A C 1
ATOM 1511 O O . MET A 1 186 ? -2.265 -2.252 16.060 1.00 90.62 186 MET A O 1
ATOM 1515 N N . LEU A 1 187 ? -3.979 -1.262 17.098 1.00 91.69 187 LEU A N 1
ATOM 1516 C CA . LEU A 1 187 ? -4.185 -0.248 16.065 1.00 91.69 187 LEU A CA 1
ATOM 1517 C C . LEU A 1 187 ? -3.001 0.737 16.007 1.00 91.69 187 LEU A C 1
ATOM 1519 O O . LEU A 1 187 ? -2.568 1.099 14.912 1.00 91.69 187 LEU A O 1
ATOM 1523 N N . LYS A 1 188 ? -2.430 1.117 17.161 1.00 92.31 188 LYS A N 1
ATOM 1524 C CA . LYS A 1 188 ? -1.221 1.961 17.244 1.00 92.31 188 LYS A CA 1
ATOM 1525 C C . LYS A 1 188 ? -0.009 1.299 16.585 1.00 92.31 188 LYS A C 1
ATOM 1527 O O . LYS A 1 188 ? 0.705 1.963 15.835 1.00 92.31 188 LYS A O 1
ATOM 1532 N N . ASP A 1 189 ? 0.181 -0.004 16.783 1.00 92.38 189 ASP A N 1
ATOM 1533 C CA . ASP A 1 189 ? 1.223 -0.778 16.092 1.00 92.38 189 ASP A CA 1
ATOM 1534 C C . ASP A 1 189 ? 1.061 -0.727 14.560 1.00 92.38 189 ASP A C 1
ATOM 1536 O O . ASP A 1 189 ? 2.000 -0.414 13.825 1.00 92.38 189 ASP A O 1
ATOM 1540 N N . GLN A 1 190 ? -0.161 -0.925 14.060 1.00 92.44 190 GLN A N 1
ATOM 1541 C CA . GLN A 1 190 ? -0.433 -0.848 12.622 1.00 92.44 190 GLN A CA 1
ATOM 1542 C C . GLN A 1 190 ? -0.201 0.559 12.042 1.00 92.44 190 GLN A C 1
ATOM 1544 O O . GLN A 1 190 ? 0.284 0.683 10.914 1.00 92.44 190 GLN A O 1
ATOM 1549 N N . ILE A 1 191 ? -0.470 1.622 12.809 1.00 92.19 191 ILE A N 1
ATOM 1550 C CA . ILE A 1 191 ? -0.124 3.001 12.422 1.00 92.19 191 ILE A CA 1
ATOM 1551 C C . ILE A 1 191 ? 1.396 3.192 12.331 1.00 92.19 191 ILE A C 1
ATOM 1553 O O . ILE A 1 191 ? 1.888 3.854 11.412 1.00 92.19 191 ILE A O 1
ATOM 1557 N N . GLY A 1 192 ? 2.155 2.579 13.240 1.00 92.12 192 GLY A N 1
ATOM 1558 C CA . GLY A 1 192 ? 3.614 2.542 13.154 1.00 92.12 192 GLY A CA 1
ATOM 1559 C C . GLY A 1 192 ? 4.088 1.912 11.842 1.00 92.12 192 GLY A C 1
ATOM 1560 O O . GLY A 1 192 ? 4.913 2.490 11.135 1.00 92.12 192 GLY A O 1
ATOM 1561 N N . LEU A 1 193 ? 3.498 0.777 11.453 1.00 92.31 193 LEU A N 1
ATOM 1562 C CA . LEU A 1 193 ? 3.853 0.077 10.213 1.00 92.31 193 LEU A CA 1
ATOM 1563 C C . LEU A 1 193 ? 3.557 0.886 8.944 1.00 92.31 193 LEU A C 1
ATOM 1565 O O . LEU A 1 193 ? 4.353 0.852 8.003 1.00 92.31 193 LEU A O 1
ATOM 1569 N N . ILE A 1 194 ? 2.432 1.602 8.887 1.00 93.12 194 ILE A N 1
ATOM 1570 C CA . ILE A 1 194 ? 2.128 2.453 7.727 1.00 93.12 194 ILE A CA 1
ATOM 1571 C C . ILE A 1 194 ? 2.976 3.727 7.700 1.00 93.12 194 ILE A C 1
ATOM 1573 O O . ILE A 1 194 ? 3.340 4.191 6.621 1.00 93.12 194 ILE A O 1
ATOM 1577 N N . THR A 1 195 ? 3.339 4.267 8.864 1.00 92.19 195 THR A N 1
ATOM 1578 C CA . THR A 1 195 ? 4.256 5.412 8.961 1.00 92.19 195 THR A CA 1
ATOM 1579 C C . THR A 1 195 ? 5.636 5.035 8.434 1.00 92.19 195 THR A C 1
ATOM 1581 O O . THR A 1 195 ? 6.182 5.745 7.595 1.00 92.19 195 THR A O 1
ATOM 1584 N N . LEU A 1 196 ? 6.138 3.861 8.817 1.00 92.50 196 LEU A N 1
ATOM 1585 C CA . LEU A 1 196 ? 7.384 3.315 8.285 1.00 92.50 196 LEU A CA 1
ATOM 1586 C C . LEU A 1 196 ? 7.320 3.141 6.759 1.00 92.50 196 LEU A C 1
ATOM 1588 O O . LEU A 1 196 ? 8.216 3.590 6.050 1.00 92.50 196 LEU A O 1
ATOM 1592 N N . LEU A 1 197 ? 6.225 2.585 6.222 1.00 90.44 197 LEU A N 1
ATOM 1593 C CA . LEU A 1 197 ? 6.047 2.482 4.768 1.00 90.44 197 LEU A CA 1
ATOM 1594 C C . LEU A 1 197 ? 6.044 3.864 4.086 1.00 90.44 197 LEU A C 1
ATOM 1596 O O . LEU A 1 197 ? 6.626 4.033 3.013 1.00 90.44 197 LEU A O 1
ATOM 1600 N N . PHE A 1 198 ? 5.390 4.857 4.692 1.00 91.06 198 PHE A N 1
ATOM 1601 C CA . PHE A 1 198 ? 5.362 6.226 4.181 1.00 91.06 198 PHE A CA 1
ATOM 1602 C C . PHE A 1 198 ? 6.763 6.851 4.116 1.00 91.06 198 PHE A C 1
ATOM 1604 O O . PHE A 1 198 ? 7.048 7.585 3.170 1.00 91.06 198 PHE A O 1
ATOM 1611 N N . GLU A 1 199 ? 7.628 6.562 5.086 1.00 89.69 199 GLU A N 1
ATOM 1612 C CA . GLU A 1 199 ? 9.009 7.056 5.132 1.00 89.69 199 GLU A CA 1
ATOM 1613 C C . GLU A 1 199 ? 9.930 6.341 4.128 1.00 89.69 199 GLU A C 1
ATOM 1615 O O . GLU A 1 199 ? 10.807 6.975 3.540 1.00 89.69 199 GLU A O 1
ATOM 1620 N N . GLU A 1 200 ? 9.703 5.052 3.863 1.00 87.62 200 GLU A N 1
ATOM 1621 C CA . GLU A 1 200 ? 10.499 4.254 2.917 1.00 87.62 200 GLU A CA 1
ATOM 1622 C C . GLU A 1 200 ? 10.188 4.567 1.438 1.00 87.62 200 GLU A C 1
ATOM 1624 O O . GLU A 1 200 ? 11.082 4.578 0.585 1.00 87.62 200 GLU A O 1
ATOM 1629 N N . LEU A 1 201 ? 8.925 4.848 1.097 1.00 86.44 201 LEU A N 1
ATOM 1630 C CA . LEU A 1 201 ? 8.486 5.055 -0.294 1.00 86.44 201 LEU A CA 1
ATOM 1631 C C . LEU A 1 201 ? 9.184 6.216 -1.044 1.00 86.44 201 LEU A C 1
ATOM 1633 O O . LEU A 1 201 ? 9.494 6.051 -2.232 1.00 86.44 201 LEU A O 1
ATOM 1637 N N . PRO A 1 202 ? 9.440 7.392 -0.432 1.00 85.31 202 PRO A N 1
ATOM 1638 C CA . PRO A 1 202 ? 10.208 8.468 -1.052 1.00 85.31 202 PRO A CA 1
ATOM 1639 C C . PRO A 1 202 ? 11.609 8.037 -1.475 1.00 85.31 202 PRO A C 1
ATOM 1641 O O . PRO A 1 202 ? 12.046 8.404 -2.565 1.00 85.31 202 PRO A O 1
ATOM 1644 N N . GLU A 1 203 ? 12.287 7.233 -0.656 1.00 83.44 203 GLU A N 1
ATOM 1645 C CA . GLU A 1 203 ? 13.636 6.770 -0.963 1.00 83.44 203 GLU A CA 1
ATOM 1646 C C . GLU A 1 203 ? 13.629 5.832 -2.171 1.00 83.44 203 GLU A C 1
ATOM 1648 O O . GLU A 1 203 ? 14.411 6.016 -3.103 1.00 83.44 203 GLU A O 1
ATOM 1653 N N . VAL A 1 204 ? 12.666 4.908 -2.226 1.00 78.19 204 VAL A N 1
ATOM 1654 C CA . VAL A 1 204 ? 12.469 4.034 -3.392 1.00 78.19 204 VAL A CA 1
ATOM 1655 C C . VAL A 1 204 ? 12.175 4.846 -4.657 1.00 78.19 204 VAL A C 1
ATOM 1657 O O . VAL A 1 204 ? 12.719 4.558 -5.722 1.00 78.19 204 VAL A O 1
ATOM 1660 N N . THR A 1 205 ? 11.354 5.893 -4.549 1.00 81.19 205 THR A N 1
ATOM 1661 C CA . THR A 1 205 ? 11.015 6.762 -5.690 1.00 81.19 205 THR A CA 1
ATOM 1662 C C . THR A 1 205 ? 12.235 7.550 -6.178 1.00 81.19 205 THR A C 1
ATOM 1664 O O . THR A 1 205 ? 12.479 7.635 -7.378 1.00 81.19 205 THR A O 1
ATOM 1667 N N . ARG A 1 206 ? 13.052 8.074 -5.258 1.00 83.88 206 ARG A N 1
ATOM 1668 C CA . ARG A 1 206 ? 14.283 8.808 -5.584 1.00 83.88 206 ARG A CA 1
ATOM 1669 C C . ARG A 1 206 ? 15.325 7.910 -6.249 1.00 83.88 206 ARG A C 1
ATOM 1671 O O . ARG A 1 206 ? 15.957 8.307 -7.228 1.00 83.88 206 ARG A O 1
ATOM 1678 N N . GLN A 1 207 ? 15.484 6.687 -5.747 1.00 78.38 207 GLN A N 1
ATOM 1679 C CA . GLN A 1 207 ? 16.335 5.678 -6.377 1.00 78.38 207 GLN A CA 1
ATOM 1680 C C . GLN A 1 207 ? 15.842 5.352 -7.792 1.00 78.38 207 GLN A C 1
ATOM 1682 O O . GLN A 1 207 ? 16.663 5.223 -8.701 1.00 78.38 207 GLN A O 1
ATOM 1687 N N . ALA A 1 208 ? 14.520 5.306 -8.005 1.00 76.69 208 ALA A N 1
ATOM 1688 C CA . ALA A 1 208 ? 13.933 5.133 -9.332 1.00 76.69 208 ALA A CA 1
ATOM 1689 C C . ALA A 1 208 ? 14.373 6.223 -10.309 1.00 76.69 208 ALA A C 1
ATOM 1691 O O . ALA A 1 208 ? 14.832 5.935 -11.412 1.00 76.69 208 ALA A O 1
ATOM 1692 N N . GLU A 1 209 ? 14.255 7.482 -9.897 1.00 81.88 209 GLU A N 1
ATOM 1693 C CA . GLU A 1 209 ? 14.592 8.634 -10.731 1.00 81.88 209 GLU A CA 1
ATOM 1694 C C . GLU A 1 209 ? 16.077 8.663 -11.099 1.00 81.88 209 GLU A C 1
ATOM 1696 O O . GLU A 1 209 ? 16.428 8.856 -12.266 1.00 81.88 209 GLU A O 1
ATOM 1701 N N . ALA A 1 210 ? 16.959 8.412 -10.126 1.00 80.56 210 ALA A N 1
ATOM 1702 C CA . ALA A 1 210 ? 18.399 8.335 -10.365 1.00 80.56 210 ALA A CA 1
ATOM 1703 C C . ALA A 1 210 ? 18.740 7.254 -11.403 1.00 80.56 210 ALA A C 1
ATOM 1705 O O . ALA A 1 210 ? 19.543 7.473 -12.315 1.00 80.56 210 ALA A O 1
ATOM 1706 N N . VAL A 1 211 ? 18.075 6.106 -11.299 1.00 74.19 211 VAL A N 1
ATOM 1707 C CA . VAL A 1 211 ? 18.221 4.987 -12.223 1.00 74.19 211 VAL A CA 1
ATOM 1708 C C . VAL A 1 211 ? 17.705 5.318 -13.629 1.00 74.19 211 VAL A C 1
ATOM 1710 O O . VAL A 1 211 ? 18.401 5.035 -14.609 1.00 74.19 211 VAL A O 1
ATOM 1713 N N . ALA A 1 212 ? 16.521 5.925 -13.754 1.00 75.44 212 ALA A N 1
ATOM 1714 C CA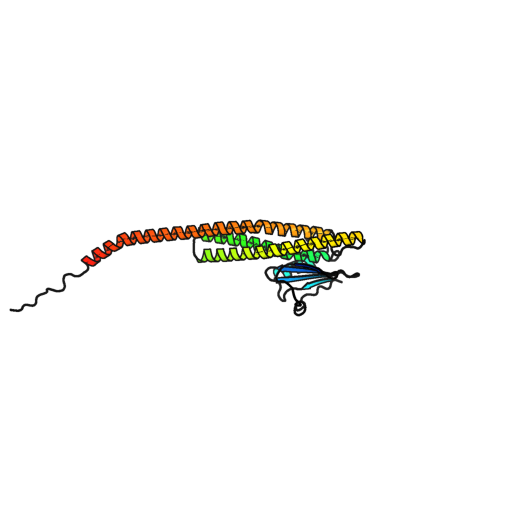 . ALA A 1 212 ? 15.956 6.311 -15.050 1.00 75.44 212 ALA A CA 1
ATOM 1715 C C . ALA A 1 212 ? 16.897 7.253 -15.809 1.00 75.44 212 ALA A C 1
ATOM 1717 O O . ALA A 1 212 ? 17.180 7.046 -16.992 1.00 75.44 212 ALA A O 1
ATOM 1718 N N . ASN A 1 213 ? 17.440 8.246 -15.102 1.00 82.06 213 ASN A N 1
ATOM 1719 C CA . ASN A 1 213 ? 18.391 9.201 -15.661 1.00 82.06 213 ASN A CA 1
ATOM 1720 C C . ASN A 1 213 ? 19.673 8.508 -16.145 1.00 82.06 213 ASN A C 1
ATOM 1722 O O . ASN A 1 213 ? 20.156 8.785 -17.244 1.00 82.06 213 ASN A O 1
ATOM 1726 N N . LEU A 1 214 ? 20.203 7.560 -15.366 1.00 80.06 214 LEU A N 1
ATOM 1727 C CA . LEU A 1 214 ? 21.377 6.776 -15.753 1.00 80.06 214 LEU A CA 1
ATOM 1728 C C . LEU A 1 214 ? 21.108 5.944 -17.021 1.00 80.06 214 LEU A C 1
ATOM 1730 O O . LEU A 1 214 ? 21.935 5.927 -17.936 1.00 80.06 214 LEU A O 1
ATOM 1734 N N . ALA A 1 215 ? 19.945 5.290 -17.108 1.00 76.50 215 ALA A N 1
ATOM 1735 C CA . ALA A 1 215 ? 19.566 4.480 -18.266 1.00 76.50 215 ALA A CA 1
ATOM 1736 C C . ALA A 1 215 ? 19.414 5.334 -19.537 1.00 76.50 215 ALA A C 1
ATOM 1738 O O . ALA A 1 215 ? 19.909 4.957 -20.603 1.00 76.50 215 ALA A O 1
ATOM 1739 N N . PHE A 1 216 ? 18.793 6.512 -19.421 1.00 80.00 216 PHE A N 1
ATOM 1740 C CA . PHE A 1 216 ? 18.650 7.463 -20.525 1.00 80.00 216 PHE A CA 1
ATOM 1741 C C . PHE A 1 216 ? 20.006 7.981 -21.027 1.00 80.00 216 PHE A C 1
ATOM 1743 O O . PHE A 1 216 ? 20.259 8.032 -22.236 1.00 80.00 216 PHE A O 1
ATOM 1750 N N . ASN A 1 217 ? 20.912 8.307 -20.103 1.00 83.75 217 ASN A N 1
ATOM 1751 C CA . ASN A 1 217 ? 22.260 8.758 -20.437 1.00 83.75 217 ASN A CA 1
ATOM 1752 C C . ASN A 1 217 ? 23.069 7.661 -21.144 1.00 83.75 217 ASN A C 1
ATOM 1754 O O . ASN A 1 217 ? 23.743 7.939 -22.137 1.00 83.75 217 ASN A O 1
ATOM 1758 N N . SER A 1 218 ? 22.952 6.410 -20.693 1.00 80.75 218 SER A N 1
ATOM 1759 C CA . SER A 1 218 ? 23.594 5.255 -21.335 1.00 80.75 218 SER A CA 1
ATOM 1760 C C . SER A 1 218 ? 23.084 5.031 -22.766 1.00 80.75 218 SER A C 1
ATOM 1762 O O . SER A 1 218 ? 23.871 4.862 -23.702 1.00 80.75 218 SER A O 1
ATOM 1764 N N . LEU A 1 219 ? 21.766 5.122 -22.982 1.00 81.81 219 LEU A N 1
ATOM 1765 C CA . LEU A 1 219 ? 21.171 5.009 -24.318 1.00 81.81 219 LEU A CA 1
ATOM 1766 C C . LEU A 1 219 ? 21.637 6.137 -25.255 1.00 81.81 219 LEU A C 1
ATOM 1768 O O . LEU A 1 219 ? 21.981 5.888 -26.415 1.00 81.81 219 LEU A O 1
ATOM 1772 N N . SER A 1 220 ? 21.690 7.367 -24.744 1.00 83.06 220 SER A N 1
ATOM 1773 C CA . SER A 1 220 ? 22.166 8.534 -25.494 1.00 83.06 220 SER A CA 1
ATOM 1774 C C . SER A 1 220 ? 23.640 8.389 -25.880 1.00 83.06 220 SER A C 1
ATOM 1776 O O . SER A 1 220 ? 24.017 8.664 -27.020 1.00 83.06 220 SER A O 1
ATOM 1778 N N . PHE A 1 221 ? 24.474 7.883 -24.967 1.00 84.81 221 PHE A N 1
ATOM 1779 C CA . PHE A 1 221 ? 25.885 7.604 -25.230 1.00 84.81 221 PHE A CA 1
ATOM 1780 C C . PHE A 1 221 ? 26.074 6.560 -26.340 1.00 84.81 221 PHE A C 1
ATOM 1782 O O . PHE A 1 221 ? 26.836 6.790 -27.282 1.00 84.81 221 PHE A O 1
ATOM 1789 N N . ASN A 1 222 ? 25.332 5.450 -26.287 1.00 83.19 222 ASN A N 1
ATOM 1790 C CA . ASN A 1 222 ? 25.395 4.407 -27.314 1.00 83.19 222 ASN A CA 1
ATOM 1791 C C . ASN A 1 222 ? 24.938 4.915 -28.687 1.00 83.19 222 ASN A C 1
ATOM 1793 O O . ASN A 1 222 ? 25.580 4.628 -29.698 1.00 83.19 222 ASN A O 1
ATOM 1797 N N . THR A 1 223 ? 23.877 5.723 -28.724 1.00 85.44 223 THR A N 1
ATOM 1798 C CA . THR A 1 223 ? 23.371 6.329 -29.966 1.00 85.44 223 THR A CA 1
ATOM 1799 C C . THR A 1 223 ? 24.396 7.289 -30.570 1.00 85.44 223 THR A C 1
ATOM 1801 O O . THR A 1 223 ? 24.671 7.233 -31.768 1.00 85.44 223 THR A O 1
ATOM 1804 N N . ASN A 1 224 ? 25.036 8.114 -29.739 1.00 89.38 224 ASN A N 1
ATOM 1805 C CA . ASN A 1 224 ? 26.089 9.024 -30.184 1.00 89.38 224 ASN A CA 1
ATOM 1806 C C . ASN A 1 224 ? 27.307 8.276 -30.739 1.00 89.38 224 ASN A C 1
ATOM 1808 O O . ASN A 1 224 ? 27.866 8.685 -31.758 1.00 89.38 224 ASN A O 1
ATOM 1812 N N . ASN A 1 225 ? 27.708 7.165 -30.119 1.00 89.06 225 ASN A N 1
ATOM 1813 C CA . ASN A 1 225 ? 28.793 6.336 -30.643 1.00 89.06 225 ASN A CA 1
ATOM 1814 C C . ASN A 1 225 ? 28.427 5.684 -31.981 1.00 89.06 225 ASN A C 1
ATOM 1816 O O . ASN A 1 225 ? 29.261 5.648 -32.886 1.00 89.06 225 ASN A O 1
ATOM 1820 N N . LEU A 1 226 ? 27.182 5.230 -32.141 1.00 90.69 226 LEU A N 1
ATOM 1821 C CA . LEU A 1 226 ? 26.698 4.655 -33.396 1.00 90.69 226 LEU A CA 1
ATOM 1822 C C . LEU A 1 226 ? 26.689 5.697 -34.522 1.00 90.69 226 LEU A C 1
ATOM 1824 O O . LEU A 1 226 ? 27.174 5.419 -35.617 1.00 90.69 226 LEU A O 1
ATOM 1828 N N . LEU A 1 227 ? 26.226 6.918 -34.240 1.00 91.50 227 LEU A N 1
ATOM 1829 C CA . LEU A 1 227 ? 26.269 8.032 -35.192 1.00 91.50 227 LEU A CA 1
ATOM 1830 C C . LEU A 1 227 ? 27.703 8.407 -35.579 1.00 91.50 227 LEU A C 1
ATOM 1832 O O . LEU A 1 227 ? 27.974 8.645 -36.754 1.00 91.50 227 LEU A O 1
ATOM 1836 N N . ARG A 1 228 ? 28.641 8.413 -34.622 1.00 92.50 228 ARG A N 1
ATOM 1837 C CA . ARG A 1 228 ? 30.069 8.641 -34.905 1.00 92.50 228 ARG A CA 1
ATOM 1838 C C . ARG A 1 228 ? 30.643 7.563 -35.819 1.00 92.50 228 ARG A C 1
ATOM 1840 O O . ARG A 1 228 ? 31.324 7.898 -36.783 1.00 92.50 228 ARG A O 1
ATOM 1847 N N . LEU A 1 229 ? 30.348 6.292 -35.551 1.00 93.00 229 LEU A N 1
ATOM 1848 C CA . LEU A 1 229 ? 30.810 5.179 -36.381 1.00 93.00 229 LEU A CA 1
ATOM 1849 C C . LEU A 1 229 ? 30.237 5.267 -37.802 1.00 93.00 229 LEU A C 1
ATOM 1851 O O . LEU A 1 229 ? 30.980 5.140 -38.773 1.00 93.00 229 LEU A O 1
ATOM 1855 N N . LEU A 1 230 ? 28.939 5.559 -37.925 1.00 92.06 230 LEU A N 1
ATOM 1856 C CA . LEU A 1 230 ? 28.285 5.765 -39.215 1.00 92.06 230 LEU A CA 1
ATOM 1857 C C . LEU A 1 230 ? 28.895 6.948 -39.977 1.00 92.06 230 LEU A C 1
ATOM 1859 O O . LEU A 1 230 ? 29.139 6.841 -41.178 1.00 92.06 230 LEU A O 1
ATOM 1863 N N . ALA A 1 231 ? 29.184 8.057 -39.293 1.00 93.69 231 ALA A N 1
ATOM 1864 C CA . ALA A 1 231 ? 29.819 9.224 -39.894 1.00 93.69 231 ALA A CA 1
ATOM 1865 C C . ALA A 1 231 ? 31.233 8.908 -40.401 1.00 93.69 231 ALA A C 1
ATOM 1867 O O . ALA A 1 231 ? 31.566 9.278 -41.523 1.00 93.69 231 ALA A O 1
ATOM 1868 N N . VAL A 1 232 ? 32.044 8.178 -39.624 1.00 93.38 232 VAL A N 1
ATOM 1869 C CA . VAL A 1 232 ? 33.382 7.727 -40.049 1.00 93.38 232 VAL A CA 1
ATOM 1870 C C . VAL A 1 232 ? 33.287 6.825 -41.278 1.00 93.38 232 VAL A C 1
ATOM 1872 O O . VAL A 1 232 ? 33.998 7.046 -42.259 1.00 93.38 232 VAL A O 1
ATOM 1875 N N . LEU A 1 233 ? 32.371 5.854 -41.265 1.00 92.75 233 LEU A N 1
ATOM 1876 C CA . LEU A 1 233 ? 32.162 4.952 -42.395 1.00 92.75 233 LEU A CA 1
ATOM 1877 C C . LEU A 1 233 ? 31.711 5.717 -43.648 1.00 92.75 233 LEU A C 1
ATOM 1879 O O . LEU A 1 233 ? 32.204 5.456 -44.742 1.00 92.75 233 LEU A O 1
ATOM 1883 N N . THR A 1 234 ? 30.820 6.696 -43.487 1.00 92.94 234 THR A N 1
ATOM 1884 C CA . THR A 1 234 ? 30.322 7.544 -44.580 1.00 92.94 234 THR A CA 1
ATOM 1885 C C . THR A 1 234 ? 31.430 8.434 -45.137 1.00 92.94 234 THR A C 1
ATOM 1887 O O . THR A 1 234 ? 31.607 8.492 -46.351 1.00 92.94 234 THR A O 1
ATOM 1890 N N . MET A 1 235 ? 32.231 9.069 -44.275 1.00 93.06 235 MET A N 1
ATOM 1891 C CA . MET A 1 235 ? 33.370 9.894 -44.693 1.00 93.06 235 MET A CA 1
ATOM 1892 C C . MET A 1 235 ? 34.417 9.095 -45.476 1.00 93.06 235 MET A C 1
ATOM 1894 O O . MET A 1 235 ? 35.008 9.637 -46.404 1.00 93.06 235 MET A O 1
ATOM 1898 N N . ALA A 1 236 ? 34.624 7.815 -45.153 1.00 90.50 236 ALA A N 1
ATOM 1899 C CA . ALA A 1 236 ? 35.515 6.941 -45.917 1.00 90.50 236 ALA A CA 1
ATOM 1900 C C . ALA A 1 236 ? 34.874 6.428 -47.222 1.00 90.50 236 ALA A C 1
ATOM 1902 O O . ALA A 1 236 ? 35.529 6.365 -48.262 1.00 90.50 236 ALA A O 1
ATOM 1903 N N . SER A 1 237 ? 33.587 6.071 -47.180 1.00 91.25 237 SER A N 1
ATOM 1904 C CA . SER A 1 237 ? 32.900 5.399 -48.292 1.00 91.25 237 SER A CA 1
ATOM 1905 C C . SER A 1 237 ? 32.452 6.359 -49.390 1.00 91.25 237 SER A C 1
ATOM 1907 O O . SER A 1 237 ? 32.472 5.984 -50.559 1.00 91.25 237 SER A O 1
ATOM 1909 N N . VAL A 1 238 ? 32.058 7.592 -49.055 1.00 93.81 238 VAL A N 1
ATOM 1910 C CA . VAL A 1 238 ? 31.554 8.567 -50.039 1.00 93.81 238 VAL A CA 1
ATOM 1911 C C . VAL A 1 238 ? 32.621 8.929 -51.081 1.00 93.81 238 VAL A C 1
ATOM 1913 O O . VAL A 1 238 ? 32.335 8.766 -52.267 1.00 93.81 238 VAL A O 1
ATOM 1916 N N . PRO A 1 239 ? 33.858 9.324 -50.716 1.00 91.62 239 PRO A N 1
ATOM 1917 C CA . PRO A 1 239 ? 34.903 9.605 -51.702 1.00 91.62 239 PRO A CA 1
ATOM 1918 C C . PRO A 1 239 ? 35.244 8.388 -52.569 1.00 91.62 239 PRO A C 1
ATOM 1920 O O . PRO A 1 239 ? 35.424 8.524 -53.776 1.00 91.62 239 PRO A O 1
ATOM 1923 N N . LEU A 1 240 ? 35.281 7.189 -51.977 1.00 89.12 240 LEU A N 1
ATOM 1924 C CA . LEU A 1 240 ? 35.565 5.948 -52.701 1.00 89.12 240 LEU A CA 1
ATOM 1925 C C . LEU A 1 240 ? 34.447 5.598 -53.696 1.00 89.12 240 LEU A C 1
ATOM 1927 O O . LEU A 1 240 ? 34.713 5.183 -54.824 1.00 89.12 240 LEU A O 1
ATOM 1931 N N . THR A 1 241 ? 33.194 5.815 -53.299 1.00 91.06 241 THR A N 1
ATOM 1932 C CA . THR A 1 241 ? 32.018 5.624 -54.160 1.00 91.06 241 THR A CA 1
ATOM 1933 C C . THR A 1 241 ? 32.012 6.635 -55.305 1.00 91.06 241 THR A C 1
ATOM 1935 O O . THR A 1 241 ? 31.707 6.280 -56.437 1.00 91.06 241 THR A O 1
ATOM 1938 N N . ILE A 1 242 ? 32.417 7.883 -55.050 1.00 90.00 242 ILE A N 1
ATOM 1939 C CA . ILE A 1 242 ? 32.576 8.896 -56.102 1.00 90.00 242 ILE A CA 1
ATOM 1940 C C . ILE A 1 242 ? 33.687 8.484 -57.077 1.00 90.00 242 ILE A C 1
ATOM 1942 O O . ILE A 1 242 ? 33.467 8.506 -58.285 1.00 90.00 242 ILE A O 1
ATOM 1946 N N . ALA A 1 243 ? 34.854 8.064 -56.579 1.00 87.88 243 ALA A N 1
ATOM 1947 C CA . ALA A 1 243 ? 35.978 7.650 -57.421 1.00 87.88 243 ALA A CA 1
ATOM 1948 C C . ALA A 1 243 ? 35.631 6.439 -58.305 1.00 87.88 243 ALA A C 1
ATOM 1950 O O . ALA A 1 243 ? 35.895 6.445 -59.505 1.00 87.88 243 ALA A O 1
ATOM 1951 N N . THR A 1 244 ? 34.993 5.418 -57.730 1.00 87.00 244 THR A N 1
ATOM 1952 C CA . THR A 1 244 ? 34.519 4.244 -58.481 1.00 87.00 244 THR A CA 1
ATOM 1953 C C . THR A 1 244 ? 33.391 4.594 -59.447 1.00 87.00 244 THR A C 1
ATOM 1955 O O . THR A 1 244 ? 33.384 4.092 -60.565 1.00 87.00 244 THR A O 1
ATOM 1958 N N . GLY A 1 245 ? 32.490 5.503 -59.067 1.00 85.06 245 GLY A N 1
ATOM 1959 C CA . GLY A 1 245 ? 31.458 6.041 -59.947 1.00 85.06 245 GLY A CA 1
ATOM 1960 C C . GLY A 1 245 ? 32.052 6.718 -61.180 1.00 85.06 245 GLY A C 1
ATOM 1961 O O . GLY A 1 245 ? 31.670 6.376 -62.291 1.00 85.06 245 GLY A O 1
ATOM 1962 N N . VAL A 1 246 ? 33.042 7.601 -61.006 1.00 85.44 246 VAL A N 1
ATOM 1963 C CA . VAL A 1 246 ? 33.744 8.264 -62.123 1.00 85.44 246 VAL A CA 1
ATOM 1964 C C . VAL A 1 246 ? 34.423 7.251 -63.050 1.00 85.44 246 VAL A C 1
ATOM 1966 O O . VAL A 1 246 ? 34.363 7.417 -64.264 1.00 85.44 246 VAL A O 1
ATOM 1969 N N . LEU A 1 247 ? 35.030 6.195 -62.500 1.00 80.56 247 LEU A N 1
ATOM 1970 C CA . LEU A 1 247 ? 35.681 5.139 -63.287 1.00 80.56 247 LEU A CA 1
ATOM 1971 C C . LEU A 1 247 ? 34.691 4.173 -63.964 1.00 80.56 247 LEU A C 1
ATOM 1973 O O . LEU A 1 247 ? 35.037 3.560 -64.969 1.00 80.56 247 LEU A O 1
ATOM 1977 N N . GLY A 1 248 ? 33.484 4.017 -63.416 1.00 70.12 248 GLY A N 1
ATOM 1978 C CA . GLY A 1 248 ? 32.427 3.151 -63.947 1.00 70.12 248 GLY A CA 1
ATOM 1979 C C . GLY A 1 248 ? 31.527 3.818 -64.990 1.00 70.12 248 GLY A C 1
ATOM 1980 O O . GLY A 1 248 ? 30.782 3.124 -65.683 1.00 70.12 248 GLY A O 1
ATOM 1981 N N . VAL A 1 249 ? 31.587 5.148 -65.136 1.00 72.44 249 VAL A N 1
ATOM 1982 C CA . VAL A 1 249 ? 30.993 5.830 -66.291 1.00 72.44 249 VAL A CA 1
ATOM 1983 C C . VAL A 1 249 ? 31.762 5.372 -67.530 1.00 72.44 249 VAL A C 1
ATOM 1985 O O . VAL A 1 249 ? 32.934 5.700 -67.700 1.00 72.44 249 VAL A O 1
ATOM 1988 N N . ASN A 1 250 ? 31.106 4.598 -68.398 1.00 62.59 250 ASN A N 1
ATOM 1989 C CA . ASN A 1 250 ? 31.654 4.205 -69.693 1.00 62.59 250 ASN A CA 1
ATOM 1990 C C . ASN A 1 250 ? 31.859 5.455 -70.558 1.00 62.59 250 ASN A C 1
ATOM 1992 O O . ASN A 1 250 ? 30.996 5.824 -71.348 1.00 62.59 250 ASN A O 1
ATOM 1996 N N . TYR A 1 251 ? 33.035 6.072 -70.462 1.00 57.62 251 TYR A N 1
ATOM 1997 C CA . TYR A 1 251 ? 33.491 7.102 -71.401 1.00 57.62 251 TYR A CA 1
ATOM 1998 C C . TYR A 1 251 ? 33.751 6.548 -72.817 1.00 57.62 251 TYR A C 1
ATOM 2000 O O . TYR A 1 251 ? 34.178 7.283 -73.699 1.00 57.62 251 TYR A O 1
ATOM 2008 N N . PHE A 1 252 ? 33.457 5.266 -73.064 1.00 60.16 252 PHE A N 1
ATOM 2009 C CA . PHE A 1 252 ? 33.613 4.606 -74.356 1.00 60.16 252 PHE A CA 1
ATOM 2010 C C . PHE A 1 252 ? 32.313 3.916 -74.780 1.00 60.16 252 PHE A C 1
ATOM 2012 O O . PHE A 1 252 ? 32.153 2.706 -74.651 1.00 60.16 252 PHE A O 1
ATOM 2019 N N . SER A 1 253 ? 31.357 4.694 -75.282 1.00 55.97 253 SER A N 1
ATOM 2020 C CA . SER A 1 253 ? 30.264 4.225 -76.148 1.00 55.97 253 SER A CA 1
ATOM 2021 C C . SER A 1 253 ? 29.742 5.428 -76.931 1.00 55.97 253 SER A C 1
ATOM 2023 O O . SER A 1 253 ? 28.743 6.035 -76.555 1.00 55.97 253 SER A O 1
ATOM 2025 N N . GLY A 1 254 ? 30.478 5.823 -77.975 1.00 51.03 254 GLY A N 1
ATOM 2026 C CA . GLY A 1 254 ? 30.115 6.986 -78.784 1.00 51.03 254 GLY A CA 1
ATOM 2027 C C . GLY A 1 254 ? 30.941 7.260 -80.041 1.00 51.03 254 GLY A C 1
ATOM 2028 O O . GLY A 1 254 ? 30.395 7.909 -80.913 1.00 51.03 254 GLY A O 1
ATOM 2029 N N . ASP A 1 255 ? 32.162 6.730 -80.198 1.00 51.47 255 ASP A N 1
ATOM 2030 C CA . ASP A 1 255 ? 32.940 6.892 -81.443 1.00 51.47 255 ASP A CA 1
ATOM 2031 C C . ASP A 1 255 ? 33.391 5.533 -82.005 1.00 51.47 255 ASP A C 1
ATOM 2033 O O . ASP A 1 255 ? 34.574 5.206 -82.086 1.00 51.47 255 ASP A O 1
ATOM 2037 N N . VAL A 1 256 ? 32.419 4.707 -82.405 1.00 49.78 256 VAL A N 1
ATOM 2038 C CA . VAL A 1 256 ? 32.646 3.706 -83.456 1.00 49.78 256 VAL A CA 1
ATOM 2039 C C . VAL A 1 256 ? 32.105 4.291 -84.754 1.00 49.78 256 VAL A C 1
ATOM 2041 O O . VAL A 1 256 ? 30.900 4.335 -84.967 1.00 49.78 256 VAL A O 1
ATOM 2044 N N . VAL A 1 257 ? 33.039 4.737 -85.595 1.00 53.12 257 VAL A N 1
ATOM 2045 C CA . VAL A 1 257 ? 33.054 4.582 -87.056 1.00 53.12 257 VAL A CA 1
ATOM 2046 C C . VAL A 1 257 ? 31.680 4.631 -87.742 1.00 53.12 257 VAL A C 1
ATOM 2048 O O . VAL A 1 257 ? 31.042 3.605 -87.964 1.00 53.12 257 VAL A O 1
ATOM 2051 N N . THR A 1 258 ? 31.309 5.803 -88.251 1.00 45.06 258 THR A N 1
ATOM 2052 C CA . THR A 1 258 ? 30.555 5.885 -89.509 1.00 45.06 258 THR A CA 1
ATOM 2053 C C . THR A 1 258 ? 31.375 6.690 -90.496 1.00 45.06 258 THR A C 1
ATOM 2055 O O . THR A 1 258 ? 31.550 7.896 -90.334 1.00 45.06 258 THR A O 1
ATOM 2058 N N . GLY A 1 259 ? 31.910 5.997 -91.501 1.00 53.84 259 GLY A N 1
ATOM 2059 C CA . GLY A 1 259 ? 32.472 6.641 -92.674 1.00 53.84 259 GLY A CA 1
ATOM 2060 C C . GLY A 1 259 ? 31.432 7.531 -93.350 1.00 53.84 259 GLY A C 1
ATOM 2061 O O . GLY A 1 259 ? 30.269 7.156 -93.479 1.00 53.84 259 GLY A O 1
ATOM 2062 N N . ALA A 1 260 ? 31.874 8.693 -93.805 1.00 39.25 260 ALA A N 1
ATOM 2063 C CA . ALA A 1 260 ? 31.217 9.442 -94.858 1.00 39.25 260 ALA A CA 1
ATOM 2064 C C . ALA A 1 260 ? 32.278 10.294 -95.560 1.00 39.25 260 ALA A C 1
ATOM 2066 O O . ALA A 1 260 ? 32.772 11.258 -94.983 1.00 39.25 260 ALA A O 1
ATOM 2067 N N . THR A 1 261 ? 32.570 9.857 -96.792 1.00 39.91 261 THR A N 1
ATOM 2068 C CA . THR A 1 261 ? 33.220 10.545 -97.926 1.00 39.91 261 THR A CA 1
ATOM 2069 C C . THR A 1 261 ? 34.648 11.038 -97.766 1.00 39.91 261 THR A C 1
ATOM 2071 O O . THR A 1 261 ? 34.854 12.067 -97.091 1.00 39.91 261 THR A O 1
#

Organism: NCBI:txid933852

Radius of gyration: 33.2 Å; chains: 1; bounding box: 64×33×132 Å

pLDDT: mean 80.15, std 14.34, range [31.66, 93.81]

InterPro domains:
  IPR002523 Mg2+ transporter protein, CorA-like/Zinc transport protein ZntB [PF01544] (87-250)

Foldseek 3Di:
DADADEDDDCPPVPPDDPDPFWAWDDDPQWTWTWADAVNKIKIWIWHDDPPDIYIYIHIPPDPDVQLVVQLVCCQVPNDPDPVGHCVVAVLSSVLSNLLSRLVSLVVVLVVLLVVLVVLLVVLVVPPDPVSLVVLVVSLVVLVVSLRSLVRSLVRLVVVLVVQVVQVVVCVVVVHDGSHDPVSSVSSVVSSVSSVVVNVVSVVSSVVSVVSSVVSVVVVVVVVVVVVVVVVVVCVVVVVVVVVVVVVPPCPPDDDDDDDDD